Protein AF-A0A0G1VPQ7-F1 (afdb_monomer)

Mean predicted aligned error: 17.92 Å

pLDDT: mean 71.28, std 21.78, range [35.06, 97.62]

Radius of gyration: 29.78 Å; Cα contacts (8 Å, |Δi|>4): 134; chains: 1; bounding box: 76×78×78 Å

Structure (mmCIF, N/CA/C/O backbone):
data_AF-A0A0G1VPQ7-F1
#
_entry.id   AF-A0A0G1VPQ7-F1
#
loop_
_atom_site.group_PDB
_atom_site.id
_atom_site.type_symbol
_atom_site.label_atom_id
_atom_site.label_alt_id
_atom_site.label_comp_id
_atom_site.label_asym_id
_atom_site.label_entity_id
_atom_site.label_seq_id
_atom_site.pdbx_PDB_ins_code
_atom_site.Cartn_x
_atom_site.Cartn_y
_atom_site.Cartn_z
_atom_site.occupancy
_atom_site.B_iso_or_equiv
_atom_site.auth_seq_id
_atom_site.auth_comp_id
_atom_site.auth_asym_id
_atom_site.auth_atom_id
_atom_site.pdbx_PDB_model_num
ATOM 1 N N . LEU A 1 1 ? 12.398 2.081 15.195 1.00 56.62 1 LEU A N 1
ATOM 2 C CA . LEU A 1 1 ? 11.775 1.477 13.994 1.00 56.62 1 LEU A CA 1
ATOM 3 C C . LEU A 1 1 ? 11.510 2.493 12.884 1.00 56.62 1 LEU A C 1
ATOM 5 O O . LEU A 1 1 ? 11.973 2.251 11.780 1.00 56.62 1 LEU A O 1
ATOM 9 N N . ALA A 1 2 ? 10.871 3.637 13.159 1.00 49.50 2 ALA A N 1
ATOM 10 C CA . ALA A 1 2 ? 10.528 4.638 12.134 1.00 49.50 2 ALA A CA 1
ATOM 11 C C . ALA A 1 2 ? 11.696 5.091 11.220 1.00 49.50 2 ALA A C 1
ATOM 13 O O . ALA A 1 2 ? 11.511 5.209 10.015 1.00 49.50 2 ALA A O 1
ATOM 14 N N . TYR A 1 3 ? 12.912 5.280 11.756 1.00 49.12 3 TYR A N 1
ATOM 15 C CA . TYR A 1 3 ? 14.090 5.666 10.955 1.00 49.12 3 TYR A CA 1
ATOM 16 C C . TYR A 1 3 ? 14.490 4.612 9.909 1.00 49.12 3 TYR A C 1
ATOM 18 O O . TYR A 1 3 ? 14.839 4.960 8.787 1.00 49.12 3 TYR A O 1
ATOM 26 N N . TYR A 1 4 ? 14.405 3.327 10.261 1.00 55.16 4 TYR A N 1
ATOM 27 C CA . TYR A 1 4 ? 14.746 2.241 9.343 1.00 55.16 4 TYR A CA 1
ATOM 28 C C . TYR A 1 4 ? 13.691 2.074 8.250 1.00 55.16 4 TYR A C 1
ATOM 30 O O . TYR A 1 4 ? 14.061 1.804 7.115 1.00 55.16 4 TYR A O 1
ATOM 38 N N . ARG A 1 5 ? 12.404 2.319 8.547 1.00 55.09 5 ARG A N 1
ATOM 39 C CA . ARG A 1 5 ? 11.335 2.257 7.534 1.00 55.09 5 ARG A CA 1
ATOM 40 C C . ARG A 1 5 ? 11.620 3.166 6.341 1.00 55.09 5 ARG A C 1
ATOM 42 O O . ARG A 1 5 ? 11.593 2.683 5.222 1.00 55.09 5 ARG A O 1
ATOM 49 N N . LYS A 1 6 ? 12.038 4.416 6.584 1.00 60.22 6 LYS A N 1
ATOM 50 C CA . LYS A 1 6 ? 12.374 5.363 5.504 1.00 60.22 6 LYS A CA 1
ATOM 51 C C . LYS A 1 6 ? 13.527 4.913 4.604 1.00 60.22 6 LYS A C 1
ATOM 53 O O . LYS A 1 6 ? 13.574 5.312 3.451 1.00 60.22 6 LYS A O 1
ATOM 58 N N . GLN A 1 7 ? 14.476 4.131 5.121 1.00 62.03 7 GLN A N 1
ATOM 59 C CA . GLN A 1 7 ? 15.589 3.621 4.309 1.00 62.03 7 GLN A CA 1
ATOM 60 C C . GLN A 1 7 ? 15.182 2.412 3.461 1.00 62.03 7 GLN A C 1
ATOM 62 O O . GLN A 1 7 ? 15.791 2.177 2.425 1.00 62.03 7 GLN A O 1
ATOM 67 N N . PHE A 1 8 ? 14.158 1.667 3.885 1.00 61.81 8 PHE A N 1
ATOM 68 C CA . PHE A 1 8 ? 13.640 0.513 3.151 1.00 61.81 8 PHE A CA 1
ATOM 69 C C . PHE A 1 8 ? 12.553 0.868 2.137 1.00 61.81 8 PHE A C 1
ATOM 71 O O . PHE A 1 8 ? 12.280 0.056 1.255 1.00 61.81 8 PHE A O 1
ATOM 78 N N . THR A 1 9 ? 11.973 2.070 2.217 1.00 66.12 9 THR A N 1
ATOM 79 C CA . THR A 1 9 ? 10.993 2.559 1.237 1.00 66.12 9 THR A CA 1
ATOM 80 C C . THR A 1 9 ? 11.544 2.517 -0.193 1.00 66.12 9 THR A C 1
ATOM 82 O O . THR A 1 9 ? 10.790 2.222 -1.104 1.00 66.12 9 THR A O 1
ATOM 85 N N . VAL A 1 10 ? 12.862 2.688 -0.362 1.00 78.06 10 VAL A N 1
ATOM 86 C CA . VAL A 1 10 ? 13.550 2.782 -1.664 1.00 78.06 10 VAL A CA 1
ATOM 87 C C . VAL A 1 10 ? 13.924 1.415 -2.265 1.00 78.06 10 VAL A C 1
ATOM 89 O O . VAL A 1 10 ? 14.422 1.359 -3.382 1.00 78.06 10 VAL A O 1
ATOM 92 N N . LEU A 1 11 ? 13.740 0.294 -1.550 1.00 91.25 11 LEU A N 1
ATOM 93 C CA . LEU A 1 11 ? 14.111 -1.005 -2.129 1.00 91.25 11 LEU A CA 1
ATOM 94 C C . LEU A 1 11 ? 13.023 -1.506 -3.076 1.00 91.25 11 LEU A C 1
ATOM 96 O O . LEU A 1 11 ? 11.880 -1.716 -2.649 1.00 91.25 11 LEU A O 1
ATOM 100 N N . LEU A 1 12 ? 13.425 -1.764 -4.319 1.00 94.75 12 LEU A N 1
ATOM 101 C CA . LEU A 1 12 ? 12.566 -2.262 -5.389 1.00 94.75 12 LEU A CA 1
ATOM 102 C C . LEU A 1 12 ? 12.617 -3.787 -5.521 1.00 94.75 12 LEU A C 1
ATOM 104 O O . LEU A 1 12 ? 13.630 -4.396 -5.177 1.00 94.75 12 LEU A O 1
ATOM 108 N N . PRO A 1 13 ? 11.573 -4.419 -6.093 1.00 93.69 13 PRO A N 1
ATOM 109 C CA . PRO A 1 13 ? 11.541 -5.865 -6.344 1.00 93.69 13 PRO A CA 1
ATOM 110 C C . PRO A 1 13 ? 12.698 -6.401 -7.196 1.00 93.69 13 PRO A C 1
ATOM 112 O O . PRO A 1 13 ? 12.981 -7.597 -7.176 1.00 93.69 13 PRO A O 1
ATOM 115 N N . THR A 1 14 ? 13.358 -5.531 -7.959 1.00 93.75 14 THR A N 1
ATOM 116 C CA . THR A 1 14 ? 14.525 -5.852 -8.788 1.00 93.75 14 THR A CA 1
ATOM 117 C C . THR A 1 14 ? 15.818 -6.001 -7.984 1.00 93.75 14 THR A C 1
ATOM 119 O O . THR A 1 14 ? 16.800 -6.527 -8.507 1.00 93.75 14 THR A O 1
ATOM 122 N N . GLU A 1 15 ? 15.845 -5.560 -6.725 1.00 94.50 15 GLU A N 1
ATOM 123 C CA . GLU A 1 15 ? 17.033 -5.589 -5.878 1.00 94.50 15 GLU A CA 1
ATOM 124 C C . GLU A 1 15 ? 17.109 -6.869 -5.033 1.00 94.50 15 GLU A C 1
ATOM 126 O O . GLU A 1 15 ? 16.136 -7.289 -4.405 1.00 94.50 15 GLU A O 1
ATOM 131 N N . ASP A 1 16 ? 18.309 -7.449 -4.910 1.00 95.12 16 ASP A N 1
ATOM 132 C CA . ASP A 1 16 ? 18.550 -8.673 -4.123 1.00 95.12 16 ASP A CA 1
ATOM 133 C C . ASP A 1 16 ? 18.122 -8.541 -2.646 1.00 95.12 16 ASP A C 1
ATOM 135 O O . ASP A 1 16 ? 17.805 -9.525 -1.972 1.00 95.12 16 ASP A O 1
ATOM 139 N N . THR A 1 17 ? 18.111 -7.315 -2.119 1.00 94.81 17 THR A N 1
ATOM 140 C CA . THR A 1 17 ? 17.720 -7.004 -0.739 1.00 94.81 17 THR A CA 1
ATOM 141 C C . THR A 1 17 ? 16.211 -6.905 -0.522 1.00 94.81 17 THR A C 1
ATOM 143 O O . THR A 1 17 ? 15.783 -6.799 0.629 1.00 94.81 17 THR A O 1
ATOM 146 N N . TYR A 1 18 ? 15.389 -6.986 -1.571 1.00 92.56 18 TYR A N 1
ATOM 147 C CA . TYR A 1 18 ? 13.933 -6.864 -1.457 1.00 92.56 18 TYR A CA 1
ATOM 148 C C . TYR A 1 18 ? 13.309 -7.956 -0.581 1.00 92.56 18 TYR A C 1
ATOM 150 O O . TYR A 1 18 ? 12.459 -7.681 0.263 1.00 92.56 18 TYR A O 1
ATOM 158 N N . ALA A 1 19 ? 13.806 -9.194 -0.670 1.00 93.50 19 ALA A N 1
ATOM 159 C CA . ALA A 1 19 ? 13.329 -10.288 0.179 1.00 93.50 19 ALA A CA 1
ATOM 160 C C . ALA A 1 19 ? 13.497 -9.991 1.685 1.00 93.50 19 ALA A C 1
ATOM 162 O O . ALA A 1 19 ? 12.700 -10.447 2.509 1.00 93.50 19 ALA A O 1
ATOM 163 N N . LEU A 1 20 ? 14.516 -9.206 2.056 1.00 93.25 20 LEU A N 1
ATOM 164 C CA . LEU A 1 20 ? 14.709 -8.766 3.436 1.00 93.25 20 LEU A CA 1
ATOM 165 C C . LEU A 1 20 ? 13.671 -7.709 3.843 1.00 93.25 20 LEU A C 1
ATOM 167 O O . LEU A 1 20 ? 13.184 -7.772 4.972 1.00 93.25 20 LEU A O 1
ATOM 171 N N . LYS A 1 21 ? 13.297 -6.784 2.943 1.00 93.06 21 LYS A N 1
ATOM 172 C CA . LYS A 1 21 ? 12.214 -5.806 3.170 1.00 93.06 21 LYS A CA 1
ATOM 173 C C . LYS A 1 21 ? 10.903 -6.521 3.489 1.00 93.06 21 LYS A C 1
ATOM 175 O O . LYS A 1 21 ? 10.333 -6.282 4.554 1.00 93.06 21 LYS A O 1
ATOM 180 N N . GLU A 1 22 ? 10.499 -7.467 2.643 1.00 93.12 22 GLU A N 1
ATOM 181 C CA . GLU A 1 22 ? 9.264 -8.243 2.833 1.00 93.12 22 GLU A CA 1
ATOM 182 C C . GLU A 1 22 ? 9.281 -9.034 4.149 1.00 93.12 22 GLU A C 1
ATOM 184 O O . GLU A 1 22 ? 8.284 -9.091 4.874 1.00 93.12 22 GLU A O 1
ATOM 189 N N . MET A 1 23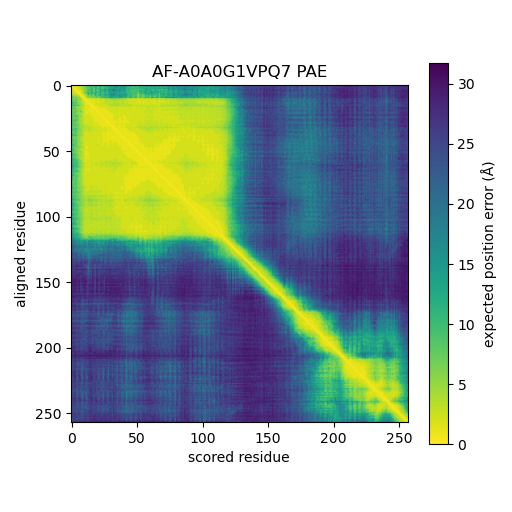 ? 10.433 -9.611 4.512 1.00 93.75 23 MET A N 1
ATOM 190 C CA . MET A 1 23 ? 10.589 -10.326 5.781 1.00 93.75 23 MET A CA 1
ATOM 191 C C . MET A 1 23 ? 10.435 -9.391 6.987 1.00 93.75 23 MET A C 1
ATOM 193 O O . MET A 1 23 ? 9.772 -9.754 7.960 1.00 93.75 23 MET A O 1
ATOM 197 N N . VAL A 1 24 ? 11.017 -8.189 6.933 1.00 93.25 24 VAL A N 1
ATOM 198 C CA . VAL A 1 24 ? 10.903 -7.187 8.004 1.00 93.25 24 VAL A CA 1
ATOM 199 C C . VAL A 1 24 ? 9.467 -6.677 8.128 1.00 93.25 24 VAL A C 1
ATOM 201 O O . VAL A 1 24 ? 8.968 -6.573 9.250 1.00 93.25 24 VAL A O 1
ATOM 204 N N . GLN A 1 25 ? 8.786 -6.406 7.013 1.00 92.69 25 GLN A N 1
ATOM 205 C CA . GLN A 1 25 ? 7.373 -6.010 7.016 1.00 92.69 25 GLN A CA 1
ATOM 206 C C . GLN A 1 25 ? 6.482 -7.116 7.598 1.00 92.69 25 GLN A C 1
ATOM 208 O O . GLN A 1 25 ? 5.666 -6.859 8.485 1.00 92.69 25 GLN A O 1
ATOM 213 N N . THR A 1 26 ? 6.696 -8.365 7.175 1.00 94.25 26 THR A N 1
ATOM 214 C CA . THR A 1 26 ? 5.964 -9.529 7.696 1.00 94.25 26 THR A CA 1
ATOM 215 C C . THR A 1 26 ? 6.190 -9.700 9.198 1.00 94.25 26 THR A C 1
ATOM 217 O O . THR A 1 26 ? 5.241 -9.915 9.951 1.00 94.25 26 THR A O 1
ATOM 220 N N . ALA A 1 27 ? 7.436 -9.565 9.662 1.00 95.25 27 ALA A N 1
ATOM 221 C CA . ALA A 1 27 ? 7.757 -9.632 11.084 1.00 95.25 27 ALA A CA 1
ATOM 222 C C . ALA A 1 27 ? 7.099 -8.489 11.871 1.00 95.25 27 ALA A C 1
ATOM 224 O O . ALA A 1 27 ? 6.577 -8.727 12.957 1.00 95.25 27 ALA A O 1
ATOM 225 N N . ALA A 1 28 ? 7.068 -7.268 11.326 1.00 93.81 28 ALA A N 1
ATOM 226 C CA . ALA A 1 28 ? 6.384 -6.141 11.957 1.00 93.81 28 ALA A CA 1
ATOM 227 C C . ALA A 1 28 ? 4.878 -6.407 12.117 1.00 93.81 28 ALA A C 1
ATOM 229 O O . ALA A 1 28 ? 4.338 -6.179 13.194 1.00 93.81 28 ALA A O 1
ATOM 230 N N . LEU A 1 29 ? 4.220 -6.967 11.095 1.00 94.69 29 LEU A N 1
ATOM 231 C CA . LEU A 1 29 ? 2.806 -7.357 11.167 1.00 94.69 29 LEU A CA 1
ATOM 232 C C . LEU A 1 29 ? 2.535 -8.444 12.217 1.00 94.69 29 LEU A C 1
ATOM 234 O O . LEU A 1 29 ? 1.494 -8.417 12.873 1.00 94.69 29 LEU A O 1
ATOM 238 N N . GLN A 1 30 ? 3.459 -9.395 12.383 1.00 95.75 30 GLN A N 1
AT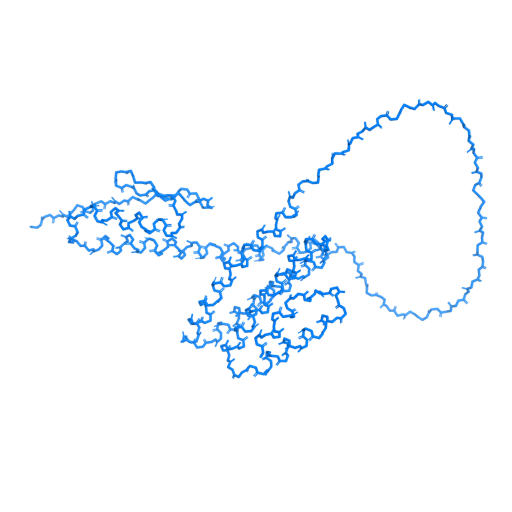OM 239 C CA . GLN A 1 30 ? 3.348 -10.454 13.394 1.00 95.75 30 GLN A CA 1
ATOM 240 C C . GLN A 1 30 ? 3.594 -9.953 14.820 1.00 95.75 30 GLN A C 1
ATOM 242 O O . GLN A 1 30 ? 3.070 -10.539 15.765 1.00 95.75 30 GLN A O 1
ATOM 247 N N . LEU A 1 31 ? 4.403 -8.905 14.973 1.00 96.62 31 LEU A N 1
ATOM 248 C CA . LEU A 1 31 ? 4.741 -8.312 16.266 1.00 96.62 31 LEU A CA 1
ATOM 249 C C . LEU A 1 31 ? 3.769 -7.210 16.704 1.00 96.62 31 LEU A C 1
ATOM 251 O O . LEU A 1 31 ? 3.850 -6.798 17.856 1.00 96.62 31 LEU A O 1
ATOM 255 N N . ALA A 1 32 ? 2.875 -6.752 15.823 1.00 96.69 32 ALA A N 1
ATOM 256 C CA . ALA A 1 32 ? 1.858 -5.759 16.156 1.00 96.69 32 ALA A CA 1
ATOM 257 C C . ALA A 1 32 ? 0.945 -6.262 17.285 1.00 96.69 32 ALA A C 1
ATOM 259 O O . ALA A 1 32 ? 0.325 -7.331 17.169 1.00 96.69 32 ALA A O 1
ATOM 260 N N . GLU A 1 33 ? 0.869 -5.488 18.368 1.00 96.94 33 GLU A N 1
ATOM 261 C CA . GLU A 1 33 ? 0.200 -5.896 19.610 1.00 96.94 33 GLU A CA 1
ATOM 262 C C . GLU A 1 33 ? -1.317 -5.699 19.536 1.00 96.94 33 GLU A C 1
ATOM 264 O O . GLU A 1 33 ? -2.071 -6.424 20.190 1.00 96.94 33 GLU A O 1
ATOM 269 N N . THR A 1 34 ? -1.769 -4.742 18.723 1.00 96.50 34 THR A N 1
ATOM 270 C CA . THR A 1 34 ? -3.184 -4.382 18.581 1.00 96.50 34 THR A CA 1
ATOM 271 C C . THR A 1 34 ? -3.674 -4.573 17.146 1.00 96.50 34 THR A C 1
ATOM 273 O O . THR A 1 34 ? -2.902 -4.550 16.184 1.00 96.50 34 THR A O 1
ATOM 276 N N . ASP A 1 35 ? -4.985 -4.770 16.985 1.00 95.31 35 ASP A N 1
ATOM 277 C CA . ASP A 1 35 ? -5.598 -4.881 15.656 1.00 95.31 35 ASP A CA 1
ATOM 278 C C . ASP A 1 35 ? -5.594 -3.535 14.907 1.00 95.31 35 ASP A C 1
ATOM 280 O O . ASP A 1 35 ? -5.520 -3.521 13.676 1.00 95.31 35 ASP A O 1
ATOM 284 N N . VAL A 1 36 ? -5.597 -2.417 15.646 1.00 95.94 36 VAL A N 1
ATOM 285 C CA . VAL A 1 36 ? -5.390 -1.057 15.120 1.00 95.94 36 VAL A CA 1
ATOM 286 C C . VAL A 1 36 ? -4.001 -0.939 14.508 1.00 95.94 36 VAL A C 1
ATOM 288 O O . VAL A 1 36 ? -3.894 -0.716 13.305 1.00 95.94 36 VAL A O 1
ATOM 291 N N . GLU A 1 37 ? -2.950 -1.222 15.286 1.00 96.06 37 GLU A N 1
ATOM 292 C CA . GLU A 1 37 ? -1.564 -1.168 14.808 1.00 96.06 37 GLU A CA 1
ATOM 293 C C . GLU A 1 37 ? -1.381 -2.092 13.598 1.00 96.06 37 GLU A C 1
ATOM 295 O O . GLU A 1 37 ? -0.809 -1.704 12.583 1.00 96.06 37 GLU A O 1
ATOM 300 N N . ARG A 1 38 ? -1.931 -3.312 13.644 1.00 96.75 38 ARG A N 1
ATOM 301 C CA . ARG A 1 38 ? -1.860 -4.232 12.500 1.00 96.75 38 ARG A CA 1
ATOM 302 C C . ARG A 1 38 ? -2.537 -3.655 11.255 1.00 96.75 38 ARG A C 1
ATOM 304 O O . ARG A 1 38 ? -2.031 -3.860 10.153 1.00 96.75 38 ARG A O 1
ATOM 311 N N . SER A 1 39 ? -3.660 -2.958 11.412 1.00 96.31 39 SER A N 1
ATOM 312 C CA . SER A 1 39 ? -4.373 -2.330 10.296 1.00 96.31 39 SER A CA 1
ATOM 313 C C . SER A 1 39 ? -3.589 -1.150 9.720 1.00 96.31 39 SER A C 1
ATOM 315 O O . SER A 1 39 ? -3.439 -1.080 8.503 1.00 96.31 39 SER A O 1
ATOM 317 N N . GLU A 1 40 ? -3.000 -0.301 10.562 1.00 95.75 40 GLU A N 1
ATOM 318 C CA . GLU A 1 40 ? -2.101 0.787 10.141 1.00 95.75 40 GLU A CA 1
ATOM 319 C C . GLU A 1 40 ? -0.883 0.256 9.376 1.00 95.75 40 GLU A C 1
ATOM 321 O O . GLU A 1 40 ? -0.524 0.770 8.318 1.00 95.75 40 GLU A O 1
ATOM 326 N N . LEU A 1 41 ? -0.266 -0.831 9.854 1.00 95.81 41 LEU A N 1
ATOM 327 C CA . LEU A 1 41 ? 0.843 -1.472 9.143 1.00 95.81 41 LEU A CA 1
ATOM 328 C C . LEU A 1 41 ? 0.427 -2.013 7.775 1.00 95.81 41 LEU A C 1
ATOM 330 O O . LEU A 1 41 ? 1.215 -1.936 6.832 1.00 95.81 41 LEU A O 1
ATOM 334 N N . LYS A 1 42 ? -0.792 -2.549 7.651 1.00 96.38 42 LYS A N 1
ATOM 335 C CA . LYS A 1 42 ? -1.329 -2.982 6.356 1.00 96.38 42 LYS A CA 1
ATOM 336 C C . LYS A 1 42 ? -1.614 -1.797 5.429 1.00 96.38 42 LYS A C 1
ATOM 338 O O . LYS A 1 42 ? -1.342 -1.911 4.237 1.00 96.38 42 LYS A O 1
ATOM 343 N N . ILE A 1 43 ? -2.115 -0.676 5.956 1.00 96.25 43 ILE A N 1
ATOM 344 C CA . ILE A 1 43 ? -2.315 0.571 5.195 1.00 96.25 43 ILE A CA 1
ATOM 345 C C . ILE A 1 43 ? -0.974 1.063 4.646 1.00 96.25 43 ILE A C 1
ATOM 347 O O . ILE A 1 43 ? -0.841 1.241 3.437 1.00 96.25 43 ILE A O 1
ATOM 351 N N . ALA A 1 44 ? 0.038 1.177 5.511 1.00 94.88 44 ALA A N 1
ATOM 352 C CA . ALA A 1 44 ? 1.382 1.590 5.117 1.00 94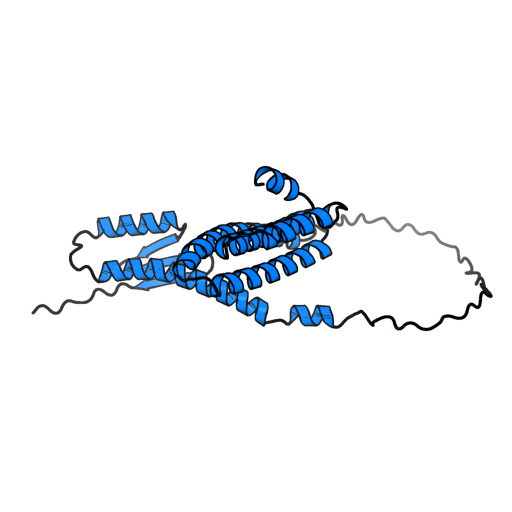.88 44 ALA A CA 1
ATOM 353 C C . ALA A 1 44 ? 1.999 0.633 4.083 1.00 94.88 44 ALA A C 1
ATOM 355 O O . ALA A 1 44 ? 2.567 1.076 3.089 1.00 94.88 44 ALA A O 1
ATOM 356 N N . SER A 1 45 ? 1.846 -0.683 4.276 1.00 94.94 45 SER A N 1
ATOM 357 C CA . SER A 1 45 ? 2.325 -1.686 3.319 1.00 94.94 45 SER A CA 1
ATOM 358 C C . SER A 1 45 ? 1.653 -1.540 1.951 1.00 94.94 45 SER A C 1
ATOM 360 O O . SER A 1 45 ? 2.343 -1.612 0.939 1.00 94.94 45 SER A O 1
ATOM 362 N N . ALA A 1 46 ? 0.342 -1.274 1.899 1.00 96.44 46 ALA A N 1
ATOM 363 C CA . ALA A 1 46 ? -0.344 -0.999 0.638 1.00 96.44 46 ALA A CA 1
ATOM 364 C C . ALA A 1 46 ? 0.244 0.244 -0.055 1.00 96.44 46 ALA A C 1
ATOM 366 O O . ALA A 1 46 ? 0.617 0.156 -1.224 1.00 96.44 46 ALA A O 1
ATOM 367 N N . GLY A 1 47 ? 0.396 1.361 0.663 1.00 95.31 47 GLY A N 1
A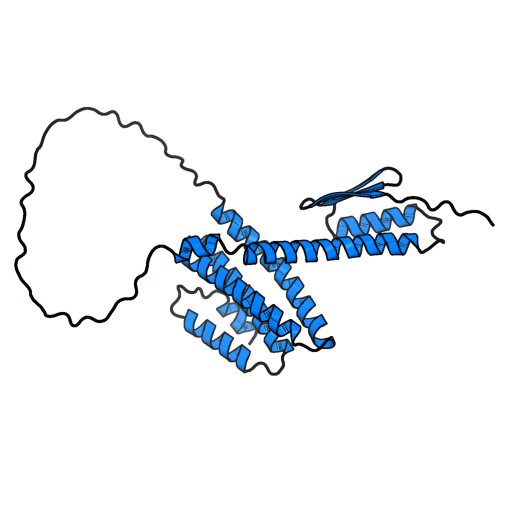TOM 368 C CA . GLY A 1 47 ? 1.014 2.577 0.116 1.00 95.31 47 GLY A CA 1
ATOM 369 C C . GLY A 1 47 ? 2.419 2.326 -0.450 1.00 95.31 47 GLY A C 1
ATOM 370 O O . GLY A 1 47 ? 2.729 2.757 -1.560 1.00 95.31 47 GLY A O 1
ATOM 371 N N . GLU A 1 48 ? 3.243 1.532 0.245 1.00 95.12 48 GLU A N 1
ATOM 372 C CA . GLU A 1 48 ? 4.575 1.144 -0.243 1.00 95.12 48 GLU A CA 1
ATOM 373 C C . GLU A 1 48 ? 4.515 0.365 -1.571 1.00 95.12 48 GLU A C 1
ATOM 375 O O . GLU A 1 48 ? 5.288 0.671 -2.476 1.00 95.12 48 GLU A O 1
ATOM 380 N N . LYS A 1 49 ? 3.577 -0.580 -1.744 1.00 95.94 49 LYS A N 1
ATOM 381 C CA . LYS A 1 49 ? 3.414 -1.318 -3.017 1.00 95.94 49 LYS A CA 1
ATOM 382 C C . LYS A 1 49 ? 3.030 -0.400 -4.177 1.00 95.94 49 LYS A C 1
ATOM 384 O O . LYS A 1 49 ? 3.481 -0.600 -5.303 1.00 95.94 49 LYS A O 1
ATOM 389 N N . LEU A 1 50 ? 2.205 0.612 -3.918 1.00 96.56 50 LEU A N 1
ATOM 390 C CA . LEU A 1 50 ? 1.830 1.583 -4.940 1.00 96.56 50 LEU A CA 1
ATOM 391 C C . LEU A 1 50 ? 3.014 2.473 -5.342 1.00 96.56 50 LEU A C 1
ATOM 393 O O . LEU A 1 50 ? 3.206 2.726 -6.529 1.00 96.56 50 LEU A O 1
ATOM 397 N N . HIS A 1 51 ? 3.826 2.899 -4.377 1.00 95.12 51 HIS A N 1
ATOM 398 C CA . HIS A 1 51 ? 5.032 3.671 -4.667 1.00 95.12 51 HIS A CA 1
ATOM 399 C C . HIS A 1 51 ? 6.084 2.842 -5.422 1.00 95.12 51 HIS A C 1
ATOM 401 O O . HIS A 1 51 ? 6.666 3.317 -6.391 1.00 95.12 51 HIS A O 1
ATOM 407 N N . GLU A 1 52 ? 6.261 1.563 -5.070 1.00 95.19 52 GLU A N 1
ATOM 408 C CA . GLU A 1 52 ? 7.099 0.642 -5.852 1.00 95.19 52 GLU A CA 1
ATOM 409 C C . GLU A 1 52 ? 6.606 0.522 -7.301 1.00 95.19 52 GLU A C 1
ATOM 411 O O . GLU A 1 52 ? 7.411 0.505 -8.232 1.00 95.19 52 GLU A O 1
ATOM 416 N N . ALA A 1 53 ? 5.287 0.464 -7.516 1.00 96.06 53 ALA A N 1
ATOM 417 C CA . ALA A 1 53 ? 4.715 0.440 -8.859 1.00 96.06 53 ALA A CA 1
ATOM 418 C C . ALA A 1 53 ? 5.001 1.726 -9.650 1.00 96.06 53 ALA A C 1
ATOM 420 O O . ALA A 1 53 ? 5.247 1.657 -10.856 1.00 96.06 53 ALA A O 1
ATOM 421 N N . GLU A 1 54 ? 4.974 2.883 -8.986 1.00 95.12 54 GLU A N 1
ATOM 422 C CA . GLU A 1 54 ? 5.339 4.175 -9.570 1.00 95.12 54 GLU A CA 1
ATOM 423 C C . GLU A 1 54 ? 6.794 4.190 -10.028 1.00 95.12 54 GLU A C 1
ATOM 425 O O . GLU A 1 54 ? 7.052 4.396 -11.215 1.00 95.12 54 GLU A O 1
ATOM 430 N N . GLU A 1 55 ? 7.729 3.868 -9.135 1.00 94.25 55 GLU A N 1
ATOM 431 C CA . GLU A 1 55 ? 9.157 3.835 -9.461 1.00 94.25 55 GLU A CA 1
ATOM 432 C C . GLU A 1 55 ? 9.472 2.833 -10.588 1.00 94.25 55 GLU A C 1
ATOM 434 O O . GLU A 1 55 ? 10.234 3.139 -11.510 1.00 94.25 55 GLU A O 1
ATOM 439 N N . LEU A 1 56 ? 8.851 1.646 -10.577 1.00 94.69 56 LEU A N 1
ATOM 440 C CA . LEU A 1 56 ? 8.999 0.659 -11.654 1.00 94.69 56 LEU A CA 1
ATOM 441 C C . LEU A 1 56 ? 8.423 1.167 -12.984 1.00 94.69 56 LEU A C 1
ATOM 443 O O . LEU A 1 56 ? 9.009 0.932 -14.044 1.00 94.69 56 LEU A O 1
ATOM 447 N N . SER A 1 57 ? 7.297 1.884 -12.944 1.00 94.31 57 SER A N 1
ATOM 448 C CA . SER A 1 57 ? 6.702 2.507 -14.130 1.00 94.31 57 SER A CA 1
ATOM 449 C C . SER A 1 57 ? 7.623 3.581 -14.715 1.00 94.31 57 SER A C 1
ATOM 451 O O . SER A 1 57 ? 7.792 3.639 -15.934 1.00 94.31 57 SER A O 1
ATOM 453 N N . GLU A 1 58 ? 8.249 4.405 -13.872 1.00 93.06 58 GLU A N 1
ATOM 454 C CA . GLU A 1 58 ? 9.227 5.417 -14.295 1.00 93.06 58 GLU A CA 1
ATOM 455 C C . GLU A 1 58 ? 10.481 4.794 -14.926 1.00 93.06 58 GLU A C 1
ATOM 457 O O . GLU A 1 58 ? 11.039 5.345 -15.878 1.00 93.06 58 GLU A O 1
ATOM 462 N N . GLN A 1 59 ? 10.896 3.618 -14.448 1.00 94.06 59 GLN A N 1
ATOM 463 C CA . GLN A 1 59 ? 12.015 2.851 -15.011 1.00 94.06 59 GLN A CA 1
ATOM 464 C C . GLN A 1 59 ? 11.657 2.102 -16.305 1.00 94.06 59 GLN A C 1
ATOM 466 O O . GLN A 1 59 ? 12.542 1.555 -16.965 1.00 94.06 59 GLN A O 1
ATOM 471 N N . GLY A 1 60 ? 10.380 2.083 -16.702 1.00 93.81 60 GLY A N 1
ATOM 472 C CA . GLY A 1 60 ? 9.904 1.333 -17.865 1.00 93.81 60 GLY A CA 1
ATOM 473 C C . GLY A 1 60 ? 9.741 -0.171 -17.617 1.00 93.81 60 GLY A C 1
ATOM 474 O O . GLY A 1 60 ? 9.481 -0.919 -18.561 1.00 93.81 60 GLY A O 1
ATOM 475 N N . GLU A 1 61 ? 9.829 -0.621 -16.363 1.00 95.56 61 GLU A N 1
ATOM 476 C CA . GLU A 1 61 ? 9.639 -2.013 -15.937 1.00 95.56 61 GLU A CA 1
ATOM 477 C C . GLU A 1 61 ? 8.139 -2.348 -15.819 1.00 95.56 61 GLU A C 1
ATOM 479 O O . GLU A 1 61 ? 7.617 -2.700 -14.760 1.00 95.56 61 GLU A O 1
ATOM 484 N N . VAL A 1 62 ? 7.413 -2.224 -16.937 1.00 94.25 62 VAL A N 1
ATOM 485 C CA . VAL A 1 62 ? 5.936 -2.257 -16.987 1.00 94.25 62 VAL A CA 1
ATOM 486 C C . VAL A 1 62 ? 5.338 -3.541 -16.403 1.00 94.25 62 VAL A C 1
ATOM 488 O O . VAL A 1 62 ? 4.288 -3.497 -15.762 1.00 94.25 62 VAL A O 1
ATOM 491 N N . ALA A 1 63 ? 5.984 -4.691 -16.618 1.00 94.75 63 ALA A N 1
ATOM 492 C CA . ALA A 1 63 ? 5.502 -5.968 -16.093 1.00 94.75 63 ALA A CA 1
ATOM 493 C C . ALA A 1 63 ? 5.519 -5.982 -14.557 1.00 94.75 63 ALA A C 1
ATOM 495 O O . ALA A 1 63 ? 4.506 -6.295 -13.937 1.00 94.75 63 ALA A O 1
ATOM 496 N N . LEU A 1 64 ? 6.635 -5.561 -13.955 1.00 95.31 64 LEU A N 1
ATOM 497 C CA . LEU A 1 64 ? 6.790 -5.501 -12.503 1.00 95.31 64 LEU A CA 1
ATOM 498 C C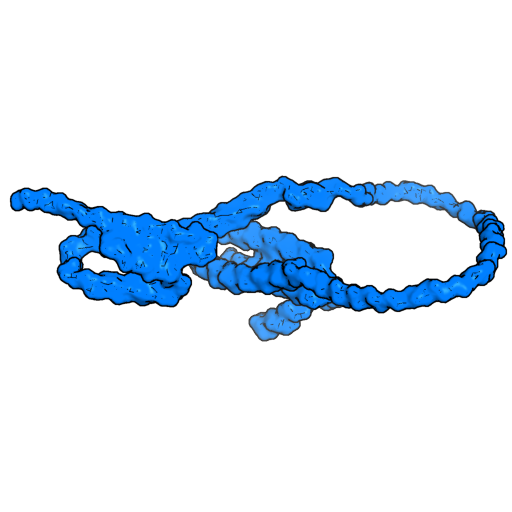 . LEU A 1 64 ? 5.905 -4.411 -11.890 1.00 95.31 64 LEU A C 1
ATOM 500 O O . LEU A 1 64 ? 5.276 -4.647 -10.862 1.00 95.31 64 LEU A O 1
ATOM 504 N N . ALA A 1 65 ? 5.785 -3.248 -12.539 1.00 95.56 65 ALA A N 1
ATOM 505 C CA . ALA A 1 65 ? 4.862 -2.199 -12.108 1.00 95.56 65 ALA A CA 1
ATOM 506 C C . ALA A 1 65 ? 3.414 -2.717 -12.047 1.00 95.56 65 ALA A C 1
ATOM 508 O O . ALA A 1 65 ? 2.697 -2.485 -11.074 1.00 95.56 65 ALA A O 1
ATOM 509 N N . SER A 1 66 ? 2.990 -3.491 -13.055 1.00 95.44 66 SER A N 1
ATOM 510 C CA . SER A 1 66 ? 1.665 -4.118 -13.071 1.00 95.44 66 SER A CA 1
ATOM 511 C C . SER A 1 66 ? 1.481 -5.147 -11.952 1.00 95.44 66 SER A C 1
ATOM 513 O O . SER A 1 66 ? 0.389 -5.228 -11.387 1.00 95.44 66 SER A O 1
ATOM 515 N N . GLU A 1 67 ? 2.508 -5.938 -11.634 1.00 96.69 67 GLU A N 1
ATOM 516 C CA . GLU A 1 67 ? 2.470 -6.882 -10.509 1.00 96.69 67 GLU A CA 1
ATOM 517 C C . GLU A 1 67 ? 2.318 -6.143 -9.172 1.00 96.69 67 GLU A C 1
ATOM 519 O O . GLU A 1 67 ? 1.487 -6.531 -8.348 1.00 96.69 67 GLU A O 1
ATOM 524 N N . GLN A 1 68 ? 3.038 -5.033 -8.982 1.00 96.56 68 GLN A N 1
ATOM 525 C CA . GLN A 1 68 ? 2.934 -4.222 -7.767 1.00 96.56 68 GLN A CA 1
ATOM 526 C C . GLN A 1 68 ? 1.586 -3.500 -7.643 1.00 96.56 68 GLN A C 1
ATOM 528 O O . GLN A 1 68 ? 1.015 -3.464 -6.554 1.00 96.56 68 GLN A O 1
ATOM 533 N N . LEU A 1 69 ? 0.992 -3.031 -8.747 1.00 96.94 69 LEU A N 1
ATOM 534 C CA . LEU A 1 69 ? -0.386 -2.514 -8.739 1.00 96.94 69 LEU A CA 1
ATOM 535 C C . LEU A 1 69 ? -1.408 -3.587 -8.336 1.00 96.94 69 LEU A C 1
ATOM 537 O O . LEU A 1 69 ? -2.371 -3.299 -7.618 1.00 96.94 69 LEU A O 1
ATOM 541 N N . GLN A 1 70 ? -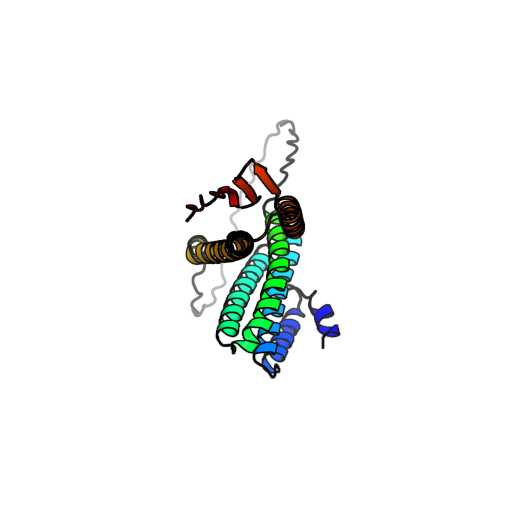1.208 -4.832 -8.775 1.00 97.25 70 GLN A N 1
ATOM 542 C CA . GLN A 1 70 ? -2.058 -5.946 -8.358 1.00 97.25 70 GLN A CA 1
ATOM 543 C C . GLN A 1 70 ? -1.877 -6.256 -6.865 1.00 97.25 70 GLN A C 1
ATOM 545 O O . GLN A 1 70 ? -2.873 -6.454 -6.165 1.00 97.25 70 GLN A O 1
ATOM 550 N N . ALA A 1 71 ? -0.634 -6.265 -6.373 1.00 96.31 71 ALA A N 1
ATOM 551 C CA . ALA A 1 71 ? -0.326 -6.461 -4.957 1.00 96.31 71 ALA A CA 1
ATOM 552 C C . ALA A 1 71 ? -0.932 -5.349 -4.085 1.00 96.31 71 ALA A C 1
ATOM 554 O O . ALA A 1 71 ? -1.563 -5.643 -3.070 1.00 96.31 71 ALA A O 1
ATOM 555 N N . TYR A 1 72 ? -0.834 -4.091 -4.524 1.00 97.31 72 TYR A N 1
ATOM 556 C CA . TYR A 1 72 ? -1.511 -2.954 -3.905 1.00 97.31 72 TYR A CA 1
ATOM 557 C C . TYR A 1 72 ? -3.019 -3.196 -3.796 1.00 97.31 72 TYR A C 1
ATOM 559 O O . TYR A 1 72 ? -3.567 -3.132 -2.697 1.00 97.31 72 TYR A O 1
ATOM 567 N N . SER A 1 73 ? -3.687 -3.547 -4.902 1.00 97.25 73 SER A N 1
ATOM 568 C CA . SER A 1 73 ? -5.132 -3.814 -4.906 1.00 97.25 73 SER A CA 1
ATOM 569 C C . SER A 1 73 ? -5.525 -4.912 -3.913 1.00 97.25 73 SER A C 1
ATOM 571 O O . SER A 1 73 ? -6.534 -4.776 -3.223 1.00 97.25 73 SER A O 1
ATOM 573 N N . GLN A 1 74 ? -4.737 -5.985 -3.812 1.00 97.62 74 GLN A N 1
ATOM 574 C CA . GLN A 1 74 ? -4.977 -7.058 -2.840 1.00 97.62 74 GLN A CA 1
ATOM 575 C C . GLN A 1 74 ? -4.791 -6.564 -1.400 1.00 97.62 74 GLN A C 1
ATOM 577 O O . GLN A 1 74 ? -5.645 -6.812 -0.549 1.00 97.62 74 GLN A O 1
ATOM 582 N N . ALA A 1 75 ? -3.729 -5.800 -1.133 1.00 95.44 75 ALA A N 1
ATOM 583 C CA . ALA A 1 75 ? -3.482 -5.217 0.183 1.00 95.44 75 ALA A CA 1
ATOM 584 C C . ALA A 1 75 ? -4.617 -4.268 0.612 1.00 95.44 75 ALA A C 1
ATOM 586 O O . ALA A 1 75 ? -5.046 -4.301 1.766 1.00 95.44 75 ALA A O 1
ATOM 587 N N . VAL A 1 76 ? -5.177 -3.481 -0.316 1.00 96.62 76 VAL A N 1
ATOM 588 C CA . VAL A 1 76 ? -6.368 -2.649 -0.064 1.00 96.62 76 VAL A CA 1
ATOM 589 C C . VAL A 1 76 ? -7.563 -3.491 0.383 1.00 96.62 76 VAL A C 1
ATOM 591 O O . VAL A 1 76 ? -8.227 -3.144 1.362 1.00 96.62 76 VAL A O 1
ATOM 594 N N . GLU A 1 77 ? -7.849 -4.595 -0.309 1.00 97.25 77 GLU A N 1
ATOM 595 C CA . GLU A 1 77 ? -8.959 -5.488 0.046 1.00 97.25 77 GLU A CA 1
ATOM 596 C C . GLU A 1 77 ? -8.772 -6.112 1.436 1.00 97.25 77 GLU A C 1
ATOM 598 O O . GLU A 1 77 ? -9.727 -6.205 2.221 1.00 97.25 77 GLU A O 1
ATOM 603 N N . GLU A 1 78 ? -7.538 -6.487 1.774 1.00 95.88 78 GLU A N 1
ATOM 604 C CA . GLU A 1 78 ? -7.197 -6.990 3.102 1.00 95.88 78 GLU A CA 1
ATOM 605 C C . GLU A 1 78 ? -7.357 -5.934 4.197 1.00 95.88 78 GLU A C 1
ATOM 607 O O . GLU A 1 78 ? -7.886 -6.254 5.264 1.00 95.88 78 GLU A O 1
ATOM 612 N N . VAL A 1 79 ? -6.931 -4.692 3.945 1.00 96.25 79 VAL A N 1
ATOM 613 C CA . VAL A 1 79 ? -7.127 -3.560 4.865 1.00 96.25 79 VAL A CA 1
ATOM 614 C C . VAL A 1 79 ? -8.613 -3.346 5.111 1.00 96.25 79 VAL A C 1
ATOM 616 O O . VAL A 1 79 ? -9.047 -3.317 6.258 1.00 96.25 79 VAL A O 1
ATOM 619 N N . VAL A 1 80 ? -9.422 -3.262 4.052 1.00 96.44 80 VAL A N 1
ATOM 620 C CA . VAL A 1 80 ? -10.874 -3.055 4.178 1.00 96.44 80 VAL A CA 1
ATOM 621 C C . VAL A 1 80 ? -11.527 -4.186 4.973 1.00 96.44 80 VAL A C 1
ATOM 623 O O . VAL A 1 80 ? -12.451 -3.945 5.752 1.00 96.44 80 VAL A O 1
ATOM 626 N N . THR A 1 81 ? -11.066 -5.423 4.790 1.00 96.69 81 THR A N 1
ATOM 627 C CA . THR A 1 81 ? -11.561 -6.575 5.554 1.00 96.69 81 THR A CA 1
ATOM 628 C C . THR A 1 81 ? -11.162 -6.477 7.026 1.00 96.69 81 THR A C 1
ATOM 630 O O . THR A 1 81 ? -12.034 -6.599 7.883 1.00 96.69 81 THR A O 1
ATOM 633 N N . ALA A 1 82 ? -9.899 -6.162 7.322 1.00 94.50 82 ALA A N 1
ATOM 634 C CA . ALA A 1 82 ? -9.413 -5.986 8.691 1.00 94.50 82 ALA A CA 1
ATOM 635 C C . ALA A 1 82 ? -10.153 -4.851 9.420 1.00 94.50 82 ALA A C 1
ATOM 637 O O . ALA A 1 82 ? -10.662 -5.047 10.519 1.00 94.50 82 ALA A O 1
ATOM 638 N N . VAL A 1 83 ? -10.323 -3.697 8.767 1.00 95.88 83 VAL A N 1
ATOM 639 C CA . VAL A 1 83 ? -11.041 -2.541 9.329 1.00 95.88 83 VAL A CA 1
ATOM 640 C C . VAL A 1 83 ? -12.493 -2.883 9.655 1.00 95.88 83 VAL A C 1
ATOM 642 O O . VAL A 1 83 ? -13.030 -2.415 10.658 1.00 95.88 83 VAL A O 1
ATOM 645 N N . LYS A 1 84 ? -13.160 -3.723 8.852 1.00 96.38 84 LYS A N 1
ATOM 646 C CA . LYS A 1 84 ? -14.540 -4.154 9.137 1.00 96.38 84 LYS A CA 1
ATOM 647 C C . LYS A 1 84 ? -14.650 -4.936 10.443 1.00 96.38 84 LYS A C 1
ATOM 649 O O . LYS A 1 84 ? -15.663 -4.772 11.129 1.00 96.38 84 LYS A O 1
ATOM 654 N N . GLU A 1 85 ? -13.635 -5.732 10.766 1.00 96.62 85 GLU A N 1
ATOM 655 C CA . GLU A 1 85 ? -13.566 -6.578 11.963 1.00 96.62 85 GLU A CA 1
ATOM 656 C C . GLU A 1 85 ? -13.228 -5.790 13.242 1.00 96.62 85 GLU A C 1
ATOM 658 O O . GLU A 1 85 ? -13.483 -6.288 14.338 1.00 96.62 85 GLU A O 1
ATOM 663 N N . LEU A 1 86 ? -12.742 -4.547 13.119 1.00 95.50 86 LEU A N 1
ATOM 664 C CA . LEU A 1 86 ? -12.457 -3.670 14.257 1.00 95.50 86 LEU A CA 1
ATOM 665 C C . LEU A 1 86 ? -13.718 -3.239 15.018 1.00 95.50 86 LEU A C 1
ATOM 667 O O . LEU A 1 86 ? -14.827 -3.130 14.466 1.00 95.50 86 LEU A O 1
ATOM 671 N N . SER A 1 87 ? -13.509 -2.918 16.300 1.00 97.06 87 SER A N 1
ATOM 672 C CA . SER A 1 87 ? -14.513 -2.287 17.154 1.00 97.06 87 SER A CA 1
ATOM 673 C C . SER A 1 87 ? -14.939 -0.927 16.583 1.00 97.06 87 SER A C 1
ATOM 675 O O . SER A 1 87 ? -14.218 -0.310 15.802 1.00 97.06 87 SER A O 1
ATOM 677 N N . SER A 1 88 ? -16.133 -0.443 16.934 1.00 95.94 88 SER A N 1
ATOM 678 C CA . SER A 1 88 ? -16.626 0.833 16.397 1.00 95.94 88 SER A CA 1
ATOM 679 C C . SER A 1 88 ? -15.764 2.035 16.786 1.00 95.94 88 SER A C 1
ATOM 681 O O . SER A 1 88 ? -15.747 3.002 16.037 1.00 95.94 88 SER A O 1
ATOM 683 N N . GLU A 1 89 ? -15.096 1.987 17.940 1.00 94.44 89 GLU A N 1
ATOM 684 C CA . GLU A 1 89 ? -14.215 3.059 18.417 1.00 94.44 89 GLU A CA 1
ATOM 685 C C . GLU A 1 89 ? -12.917 3.077 17.599 1.00 94.44 89 GLU A C 1
ATOM 687 O O . GLU A 1 89 ? -12.631 4.063 16.924 1.00 94.44 89 GLU A O 1
ATOM 692 N N . ASP A 1 90 ? -12.235 1.933 17.528 1.00 95.62 90 ASP A N 1
ATOM 693 C CA . ASP A 1 90 ? -10.991 1.742 16.767 1.00 95.62 90 ASP A CA 1
ATOM 694 C C . ASP A 1 90 ? -11.164 1.994 15.262 1.00 95.62 90 ASP A C 1
ATOM 696 O O . ASP A 1 90 ? -10.279 2.498 14.572 1.00 95.62 90 ASP A O 1
ATOM 700 N N . LYS A 1 91 ? -12.337 1.645 14.724 1.00 96.19 91 LYS A N 1
ATOM 701 C CA . LYS A 1 91 ? -12.656 1.814 13.305 1.00 96.19 91 LYS A CA 1
ATOM 702 C C . LYS A 1 91 ? -12.603 3.275 12.870 1.00 96.19 91 LYS A C 1
ATOM 704 O O . LYS A 1 91 ? -12.222 3.524 11.735 1.00 96.19 91 LYS A O 1
ATOM 709 N N . VAL A 1 92 ? -12.997 4.222 13.723 1.00 95.31 92 VAL A N 1
ATOM 710 C CA . VAL A 1 92 ? -12.996 5.650 13.358 1.00 95.31 92 VAL A CA 1
ATOM 711 C C . VAL A 1 92 ? -11.571 6.142 13.127 1.00 95.31 92 VAL A C 1
ATOM 713 O O . VAL A 1 92 ? -11.318 6.801 12.123 1.00 95.31 92 VAL A O 1
ATOM 716 N N . GLU A 1 93 ? -10.651 5.775 14.018 1.00 93.69 93 GLU A N 1
ATOM 717 C CA . GLU A 1 93 ? -9.236 6.144 13.925 1.00 93.69 93 GLU A CA 1
ATOM 718 C C . GLU A 1 93 ? -8.594 5.562 12.660 1.00 93.69 93 GLU A C 1
ATOM 720 O O . GLU A 1 93 ? -8.063 6.301 11.834 1.00 93.69 93 GLU A O 1
ATOM 725 N N . VAL A 1 94 ? -8.750 4.255 12.433 1.00 95.12 94 VAL A N 1
ATOM 726 C CA . VAL A 1 94 ? -8.134 3.591 11.273 1.00 95.12 94 VAL A CA 1
ATOM 727 C C . VAL A 1 94 ? -8.763 4.026 9.945 1.00 95.12 94 VAL A C 1
ATOM 729 O O . VAL A 1 94 ? -8.079 4.075 8.924 1.00 95.12 94 VAL A O 1
ATOM 732 N N . VAL A 1 95 ? -10.062 4.345 9.919 1.00 95.12 95 VAL A N 1
ATOM 733 C CA . VAL A 1 95 ? -10.714 4.865 8.706 1.00 95.12 95 VAL A CA 1
ATOM 734 C C . VAL A 1 95 ? -10.209 6.264 8.364 1.00 95.12 95 VAL A C 1
ATOM 736 O O . VAL A 1 95 ? -10.031 6.537 7.181 1.00 95.12 95 VAL A O 1
ATOM 739 N N . ALA A 1 96 ? -9.959 7.125 9.354 1.00 94.50 96 ALA A N 1
ATOM 740 C CA . ALA A 1 96 ? -9.386 8.446 9.102 1.00 94.50 96 ALA A CA 1
ATOM 741 C C . ALA A 1 96 ? -8.002 8.328 8.442 1.00 94.50 96 ALA A C 1
ATOM 743 O O . ALA A 1 96 ? -7.804 8.866 7.355 1.00 94.50 96 ALA A O 1
ATOM 744 N N . GLU A 1 97 ? -7.111 7.516 9.019 1.00 93.50 97 GLU A N 1
ATOM 745 C CA . GLU A 1 97 ? -5.781 7.242 8.449 1.00 93.50 97 GLU A CA 1
ATOM 746 C C . GLU A 1 97 ? -5.877 6.640 7.036 1.00 93.50 97 GLU A C 1
ATOM 748 O O . GLU A 1 97 ? -5.156 7.025 6.115 1.00 93.50 97 GLU A O 1
ATOM 753 N N . LEU A 1 98 ? -6.813 5.705 6.830 1.00 94.69 98 LEU A N 1
ATOM 754 C CA . LEU A 1 98 ? -7.053 5.113 5.519 1.00 94.69 98 LEU A CA 1
ATOM 755 C C . LEU A 1 98 ? -7.473 6.167 4.488 1.00 94.69 98 LEU A C 1
ATOM 757 O O . LEU A 1 98 ? -7.025 6.092 3.348 1.00 94.69 98 LEU A O 1
ATOM 761 N N . LEU A 1 99 ? -8.345 7.112 4.843 1.00 95.00 99 LEU A N 1
ATOM 762 C CA . LEU A 1 99 ? -8.799 8.158 3.923 1.00 95.00 99 LEU A CA 1
ATOM 763 C C . LEU A 1 99 ? -7.663 9.112 3.543 1.00 95.00 99 LEU A C 1
ATOM 765 O O . LEU A 1 99 ? -7.516 9.415 2.355 1.00 95.00 99 LEU A O 1
ATOM 769 N N . ASP A 1 100 ? -6.838 9.510 4.511 1.00 93.94 100 ASP A N 1
ATOM 770 C CA . ASP A 1 100 ? -5.666 10.355 4.266 1.00 93.94 100 ASP A CA 1
ATOM 771 C C . ASP A 1 100 ? -4.698 9.664 3.293 1.00 93.94 100 ASP A C 1
ATOM 773 O O . ASP A 1 100 ? -4.354 10.229 2.249 1.00 93.94 100 ASP A O 1
ATOM 777 N N . GLN A 1 101 ? -4.376 8.389 3.540 1.00 93.75 101 GLN A N 1
ATOM 778 C CA . GLN A 1 101 ? -3.525 7.603 2.642 1.00 93.75 101 GLN A CA 1
ATOM 779 C C . GLN A 1 101 ? -4.135 7.455 1.236 1.00 93.75 101 GLN A C 1
ATOM 781 O O . GLN A 1 101 ? -3.420 7.507 0.236 1.00 93.75 101 GLN A O 1
ATOM 786 N N . ARG A 1 102 ? -5.461 7.299 1.110 1.00 93.44 102 ARG A N 1
ATOM 787 C CA . ARG A 1 102 ? -6.121 7.158 -0.206 1.00 93.44 102 ARG A CA 1
ATOM 788 C C . ARG A 1 102 ? -6.042 8.418 -1.054 1.00 93.44 102 ARG A C 1
ATOM 790 O O . ARG A 1 102 ? -6.008 8.308 -2.281 1.00 93.44 102 ARG A O 1
ATOM 797 N N . SER A 1 103 ? -6.018 9.587 -0.422 1.00 94.38 103 SER A N 1
ATOM 798 C CA . SER A 1 103 ? -5.809 10.854 -1.122 1.00 94.38 103 SER A CA 1
ATOM 799 C C . SER A 1 103 ? -4.421 10.899 -1.770 1.00 94.38 103 SER A C 1
ATOM 801 O O . SER A 1 103 ? -4.287 11.249 -2.946 1.00 94.38 103 SER A O 1
ATOM 803 N N . GLU A 1 104 ? -3.388 10.464 -1.043 1.00 93.56 104 GLU A N 1
ATOM 804 C CA . GLU A 1 104 ? -2.024 10.348 -1.572 1.00 93.56 104 GLU A CA 1
ATOM 805 C C . GLU A 1 104 ? -1.947 9.306 -2.692 1.00 93.56 104 GLU A C 1
ATOM 807 O O . GLU A 1 104 ? -1.485 9.613 -3.795 1.00 93.56 104 GLU A O 1
ATOM 812 N N . ASP A 1 105 ? -2.505 8.117 -2.455 1.00 94.50 105 ASP A N 1
ATOM 813 C CA . ASP A 1 105 ? -2.526 7.027 -3.428 1.00 94.50 105 ASP A CA 1
ATOM 814 C C . ASP A 1 105 ? -3.175 7.442 -4.758 1.00 94.50 105 ASP A C 1
ATOM 816 O O . ASP A 1 105 ? -2.716 7.066 -5.840 1.00 94.50 105 ASP A O 1
ATOM 820 N N . PHE A 1 106 ? -4.253 8.230 -4.705 1.00 95.25 106 PHE A N 1
ATOM 821 C CA . PHE A 1 106 ? -4.926 8.716 -5.907 1.00 95.25 106 PHE A CA 1
ATOM 822 C C . PHE A 1 106 ? -4.002 9.590 -6.768 1.00 95.25 106 PHE A C 1
ATOM 824 O O . PHE A 1 106 ? -4.004 9.474 -7.999 1.00 95.25 106 PHE A O 1
ATOM 831 N N . ASN A 1 107 ? -3.177 10.429 -6.137 1.00 93.12 107 ASN A N 1
ATOM 832 C CA . ASN A 1 107 ? -2.202 11.255 -6.847 1.00 93.12 107 ASN A CA 1
ATOM 833 C C . ASN A 1 107 ? -1.104 10.402 -7.494 1.00 93.12 107 ASN A C 1
ATOM 835 O O . ASN A 1 107 ? -0.773 10.631 -8.661 1.00 93.12 107 ASN A O 1
ATOM 839 N N . THR A 1 108 ? -0.611 9.379 -6.796 1.00 93.00 108 THR A N 1
ATOM 840 C CA . THR A 1 108 ? 0.366 8.429 -7.349 1.00 93.00 108 THR A CA 1
ATOM 841 C C . THR A 1 108 ? -0.215 7.632 -8.520 1.00 93.00 108 THR A C 1
ATOM 843 O O . THR A 1 108 ? 0.390 7.549 -9.588 1.00 93.00 108 THR A O 1
ATOM 846 N N . LEU A 1 109 ? -1.442 7.115 -8.400 1.00 94.88 109 LEU A N 1
ATOM 847 C CA . LEU A 1 109 ? -2.121 6.423 -9.506 1.00 94.88 109 LEU A CA 1
ATOM 848 C C . LEU A 1 109 ? -2.296 7.331 -10.730 1.00 94.88 109 LEU A C 1
ATOM 850 O O . LEU A 1 109 ? -2.146 6.883 -11.873 1.00 94.88 109 LEU A O 1
ATOM 854 N N . LYS A 1 110 ? -2.582 8.619 -10.509 1.00 93.44 110 LYS A N 1
ATOM 855 C CA . LYS A 1 110 ? -2.645 9.615 -11.581 1.00 93.44 110 LYS A CA 1
ATOM 856 C C . LYS A 1 110 ? -1.281 9.792 -12.254 1.00 93.44 110 LYS A C 1
ATOM 858 O O . LYS A 1 110 ? -1.243 9.808 -13.487 1.00 93.44 110 LYS A O 1
ATOM 863 N N . ALA A 1 111 ? -0.192 9.862 -11.487 1.00 91.75 111 ALA A N 1
ATOM 864 C CA . ALA A 1 111 ? 1.170 9.941 -12.018 1.00 91.75 111 ALA A CA 1
ATOM 865 C C . ALA A 1 111 ? 1.518 8.714 -12.882 1.00 91.75 111 ALA A C 1
ATOM 867 O O . ALA A 1 111 ? 1.862 8.876 -14.056 1.00 91.75 111 ALA A O 1
ATOM 868 N N . ILE A 1 112 ? 1.283 7.499 -12.374 1.00 91.62 112 ILE A N 1
ATOM 869 C CA . ILE A 1 112 ? 1.482 6.239 -13.118 1.00 91.62 112 ILE A CA 1
ATOM 870 C C . ILE A 1 112 ? 0.684 6.243 -14.430 1.00 91.62 112 ILE A C 1
ATOM 872 O O . ILE A 1 112 ? 1.198 5.920 -15.504 1.00 91.62 112 ILE A O 1
ATOM 876 N N . SER A 1 113 ? -0.583 6.666 -14.378 1.00 91.94 113 SER A N 1
ATOM 877 C CA . SER A 1 113 ? -1.438 6.713 -15.568 1.00 91.94 113 SER A CA 1
ATOM 878 C C . SER A 1 113 ? -0.943 7.706 -16.630 1.00 91.94 113 SER A C 1
ATOM 880 O O . SER A 1 113 ? -1.146 7.479 -17.826 1.00 91.94 113 SER A O 1
ATOM 882 N N . ALA A 1 114 ? -0.288 8.799 -16.224 1.00 90.38 114 ALA A N 1
ATOM 883 C CA . ALA A 1 114 ? 0.248 9.798 -17.143 1.00 90.38 114 ALA A CA 1
ATOM 884 C C . ALA A 1 114 ? 1.468 9.265 -17.912 1.00 90.38 114 ALA A C 1
ATOM 886 O O . ALA A 1 114 ? 1.579 9.502 -19.118 1.00 90.38 114 ALA A O 1
ATOM 887 N N . VAL A 1 115 ? 2.327 8.479 -17.251 1.00 88.62 115 VAL A N 1
ATOM 888 C CA . VAL A 1 115 ? 3.496 7.840 -17.881 1.00 88.62 115 VAL A CA 1
ATOM 889 C C . VAL A 1 115 ? 3.058 6.937 -19.039 1.00 88.62 115 VAL A C 1
ATOM 891 O O . VAL A 1 115 ? 3.584 7.047 -20.146 1.00 88.62 115 VAL A O 1
ATOM 894 N N . HIS A 1 116 ? 2.020 6.120 -18.843 1.00 82.69 116 HIS A N 1
ATOM 895 C CA . HIS A 1 116 ? 1.533 5.195 -19.874 1.00 82.69 116 HIS A CA 1
ATOM 896 C C . HIS A 1 116 ? 0.734 5.845 -21.013 1.00 82.69 116 HIS A C 1
ATOM 898 O O . HIS A 1 116 ? 0.649 5.275 -22.100 1.00 82.69 116 HIS A O 1
ATOM 904 N N . ASN A 1 117 ? 0.143 7.021 -20.787 1.00 82.38 117 ASN A N 1
ATOM 905 C CA . ASN A 1 117 ? -0.661 7.721 -21.794 1.00 82.38 117 ASN A CA 1
ATOM 906 C C . ASN A 1 117 ? 0.140 8.721 -22.633 1.00 82.38 117 ASN A C 1
ATOM 908 O O . ASN A 1 117 ? -0.440 9.382 -23.497 1.00 82.38 117 ASN A O 1
ATOM 912 N N . THR A 1 118 ? 1.451 8.846 -22.409 1.00 77.38 118 THR A N 1
ATOM 913 C CA . THR A 1 118 ? 2.295 9.709 -23.239 1.00 77.38 118 THR A CA 1
ATOM 914 C C . THR A 1 118 ? 2.389 9.077 -24.631 1.00 77.38 118 THR A C 1
ATOM 916 O O . THR A 1 118 ? 2.983 8.004 -24.764 1.00 77.38 118 THR A O 1
ATOM 919 N N . PRO A 1 119 ? 1.776 9.672 -25.677 1.00 73.38 119 PRO A N 1
ATOM 920 C CA . PRO A 1 119 ? 1.834 9.107 -27.015 1.00 73.38 119 PRO A CA 1
ATOM 921 C C . PRO A 1 119 ? 3.304 9.007 -27.400 1.00 73.38 119 PRO A C 1
ATOM 923 O O . PRO A 1 119 ? 4.016 10.011 -27.351 1.00 73.38 119 PRO A O 1
ATOM 926 N N . ALA A 1 120 ? 3.762 7.797 -27.731 1.00 70.19 120 ALA A N 1
ATOM 927 C CA . ALA A 1 120 ? 5.116 7.586 -28.209 1.00 70.19 120 ALA A CA 1
ATOM 928 C C . ALA A 1 120 ? 5.350 8.583 -29.343 1.00 70.19 120 ALA A C 1
ATOM 930 O O . ALA A 1 120 ? 4.690 8.506 -30.383 1.00 70.19 120 ALA A O 1
ATOM 931 N N . VAL A 1 121 ? 6.223 9.563 -29.108 1.00 63.88 121 VAL A N 1
ATOM 932 C CA . VAL A 1 121 ? 6.605 10.539 -30.120 1.00 63.88 121 VAL A CA 1
ATOM 933 C C . VAL A 1 121 ? 7.425 9.758 -31.134 1.00 63.88 121 VAL A C 1
ATOM 935 O O . VAL A 1 121 ? 8.645 9.659 -31.050 1.00 63.88 121 VAL A O 1
ATOM 938 N N . THR A 1 122 ? 6.735 9.111 -32.069 1.00 62.34 122 THR A N 1
ATOM 939 C CA . THR A 1 122 ? 7.319 8.591 -33.295 1.00 62.34 122 THR A CA 1
ATOM 940 C C . THR A 1 122 ? 7.674 9.787 -34.165 1.00 62.34 122 THR A C 1
ATOM 942 O O . THR A 1 122 ? 7.071 10.001 -35.214 1.00 62.34 122 THR A O 1
ATOM 945 N N . ASP A 1 123 ? 8.673 10.560 -33.740 1.00 61.06 123 ASP A N 1
ATOM 946 C CA . ASP A 1 123 ? 9.496 11.353 -34.647 1.00 61.06 123 ASP A CA 1
ATOM 947 C C . ASP A 1 123 ? 10.379 10.368 -35.419 1.00 61.06 123 ASP A C 1
ATOM 949 O O . ASP A 1 123 ? 11.592 10.259 -35.250 1.00 61.06 123 ASP A O 1
ATOM 953 N N . VAL A 1 124 ? 9.728 9.575 -36.271 1.00 64.25 124 VAL A N 1
ATOM 954 C CA . VAL A 1 124 ? 10.408 8.915 -37.372 1.00 64.25 124 VAL A CA 1
ATOM 955 C C . VAL A 1 124 ? 10.646 10.022 -38.389 1.00 64.25 124 VAL A C 1
ATOM 957 O O . VAL A 1 124 ? 9.825 10.251 -39.277 1.00 64.25 124 VAL A O 1
ATOM 960 N N . GLU A 1 125 ? 11.769 10.732 -38.257 1.00 66.69 125 GLU A N 1
ATOM 961 C CA . GLU A 1 125 ? 12.374 11.408 -39.401 1.00 66.69 125 GLU A CA 1
ATOM 962 C C . GLU A 1 125 ? 12.610 10.330 -40.463 1.00 66.69 125 GLU A C 1
ATOM 964 O O . GLU A 1 125 ? 13.604 9.600 -40.450 1.00 66.69 125 GLU A O 1
ATOM 969 N N . THR A 1 126 ? 11.657 10.189 -41.384 1.00 56.69 126 THR A N 1
ATOM 970 C CA . THR A 1 126 ? 11.828 9.432 -42.619 1.00 56.69 126 THR A CA 1
ATOM 971 C C . THR A 1 126 ? 12.934 10.103 -43.422 1.00 56.69 126 THR A C 1
ATOM 973 O O . THR A 1 126 ? 12.680 10.916 -44.310 1.00 56.69 126 THR A O 1
ATOM 976 N N . THR A 1 127 ? 14.182 9.767 -43.104 1.00 64.94 127 THR A N 1
ATOM 977 C CA . THR A 1 127 ? 15.322 10.028 -43.972 1.00 64.94 127 THR A CA 1
ATOM 978 C C . THR A 1 127 ? 15.118 9.156 -45.201 1.00 64.94 127 THR A C 1
ATOM 980 O O . THR A 1 127 ? 15.375 7.952 -45.193 1.00 64.94 127 THR A O 1
ATOM 983 N N . THR A 1 128 ? 14.585 9.756 -46.262 1.00 60.41 128 THR A N 1
ATOM 984 C CA . THR A 1 128 ? 14.502 9.138 -47.582 1.00 60.41 128 THR A CA 1
ATOM 985 C C . THR A 1 128 ? 15.921 8.896 -48.082 1.00 60.41 128 THR A C 1
ATOM 987 O O . THR A 1 128 ? 16.541 9.783 -48.670 1.00 60.41 128 THR A O 1
ATOM 990 N N . VAL A 1 129 ? 16.459 7.703 -47.830 1.00 67.56 129 VAL A N 1
ATOM 991 C CA . VAL A 1 129 ? 17.694 7.258 -48.474 1.00 67.56 129 VAL A CA 1
ATOM 992 C C . VAL A 1 129 ? 17.368 7.048 -49.958 1.00 67.56 129 VAL A C 1
ATOM 994 O O . VAL A 1 129 ? 16.487 6.241 -50.272 1.00 67.56 129 VAL A O 1
ATOM 997 N N . PRO A 1 130 ? 18.011 7.766 -50.896 1.00 65.69 130 PRO A N 1
ATOM 998 C CA . PRO A 1 130 ? 17.804 7.524 -52.315 1.00 65.69 130 PRO A CA 1
ATOM 999 C C . PRO A 1 130 ? 18.304 6.117 -52.660 1.00 65.69 130 PRO A C 1
ATOM 1001 O O . PRO A 1 130 ? 19.488 5.811 -52.532 1.00 65.69 130 PRO A O 1
ATOM 1004 N N . VAL A 1 131 ? 17.383 5.261 -53.107 1.00 63.78 131 VAL A N 1
ATOM 1005 C CA . VAL A 1 131 ? 17.676 3.944 -53.684 1.00 63.78 131 VAL A CA 1
ATOM 1006 C C . VAL A 1 131 ? 18.443 4.156 -54.991 1.00 63.78 131 VAL A C 1
ATOM 1008 O O . VAL A 1 131 ? 17.859 4.320 -56.061 1.00 63.78 131 VAL A O 1
ATOM 1011 N N . ALA A 1 132 ? 19.770 4.183 -54.900 1.00 62.66 132 ALA A N 1
ATOM 1012 C CA . ALA A 1 132 ? 20.657 3.990 -56.036 1.00 62.66 132 ALA A CA 1
ATOM 1013 C C . ALA A 1 132 ? 20.980 2.493 -56.123 1.00 62.66 132 ALA A C 1
ATOM 1015 O O . ALA A 1 132 ? 21.525 1.903 -55.193 1.00 62.66 132 ALA A O 1
ATOM 1016 N N . GLY A 1 133 ? 20.556 1.871 -57.223 1.00 63.91 133 GLY A N 1
ATOM 1017 C CA . GLY A 1 133 ? 20.616 0.429 -57.420 1.00 63.91 133 GLY A CA 1
ATOM 1018 C C . GLY A 1 133 ? 22.026 -0.166 -57.391 1.00 63.91 133 GLY A C 1
ATOM 1019 O O . GLY A 1 133 ? 22.973 0.403 -57.921 1.00 63.91 133 GLY A O 1
ATOM 1020 N N . SER A 1 134 ? 22.119 -1.370 -56.831 1.00 55.16 134 SER A N 1
ATOM 1021 C CA . SER A 1 134 ? 23.158 -2.369 -57.106 1.00 55.16 134 SER A CA 1
ATOM 1022 C C . SER A 1 134 ? 22.599 -3.716 -56.625 1.00 55.16 134 SER A C 1
ATOM 1024 O O . SER A 1 134 ? 22.363 -3.889 -55.439 1.00 55.16 134 SER A O 1
ATOM 1026 N N . SER A 1 135 ? 22.052 -4.577 -57.486 1.00 61.53 135 SER A N 1
ATOM 1027 C CA . SER A 1 135 ? 22.760 -5.587 -58.286 1.00 61.53 135 SER A CA 1
ATOM 1028 C C . SER A 1 135 ? 23.642 -6.539 -57.452 1.00 61.53 135 SER A C 1
ATOM 1030 O O . SER A 1 135 ? 24.729 -6.154 -57.033 1.00 61.53 135 SER A O 1
ATOM 1032 N N . VAL A 1 136 ? 23.165 -7.794 -57.375 1.00 52.28 136 VAL A N 1
ATOM 1033 C CA . VAL A 1 136 ? 23.903 -9.075 -57.311 1.00 52.28 136 VAL A CA 1
ATOM 1034 C C . VAL A 1 136 ? 24.572 -9.463 -55.982 1.00 52.28 136 VAL A C 1
ATOM 1036 O O . VAL A 1 136 ? 25.613 -8.927 -55.631 1.00 52.28 136 VAL A O 1
ATOM 1039 N N . ALA A 1 137 ? 24.050 -10.513 -55.334 1.00 51.81 137 ALA A N 1
ATOM 1040 C CA . ALA A 1 137 ? 24.705 -11.829 -55.264 1.00 51.81 137 ALA A CA 1
ATOM 1041 C C . ALA A 1 137 ? 23.790 -12.852 -54.566 1.00 51.81 137 ALA A C 1
ATOM 1043 O O . ALA A 1 137 ? 23.340 -12.661 -53.442 1.00 51.81 137 ALA A O 1
ATOM 1044 N N . GLU A 1 138 ? 23.506 -13.930 -55.286 1.00 59.09 138 GLU A N 1
ATOM 1045 C CA . GLU A 1 138 ? 22.824 -15.138 -54.838 1.00 59.09 138 GLU A CA 1
ATOM 1046 C C . GLU A 1 138 ? 23.870 -16.019 -54.134 1.00 59.09 138 GLU A C 1
ATOM 1048 O O . GLU A 1 138 ? 24.718 -16.611 -54.799 1.00 59.09 138 GLU A O 1
ATOM 1053 N N . GLU A 1 139 ? 23.870 -16.058 -52.797 1.00 51.84 139 GLU A N 1
ATOM 1054 C CA . GLU A 1 139 ? 24.700 -16.997 -52.033 1.00 51.84 139 GLU A CA 1
ATOM 1055 C C . GLU A 1 139 ? 23.862 -18.161 -51.502 1.00 51.84 139 GLU A C 1
ATOM 1057 O O . GLU A 1 139 ? 22.834 -18.002 -50.841 1.00 51.84 139 GLU A O 1
ATOM 1062 N N . ALA A 1 140 ? 24.329 -19.356 -51.855 1.00 52.44 140 ALA A N 1
ATOM 1063 C CA . ALA A 1 140 ? 23.739 -20.643 -51.557 1.00 52.44 140 ALA A CA 1
ATOM 1064 C C . ALA A 1 140 ? 23.749 -20.941 -50.051 1.00 52.44 140 ALA A C 1
ATOM 1066 O O . ALA A 1 140 ? 24.791 -20.951 -49.398 1.00 52.44 140 ALA A O 1
ATOM 1067 N N . PHE A 1 141 ? 22.572 -21.266 -49.522 1.00 40.97 141 PHE A N 1
ATOM 1068 C CA . PHE A 1 141 ? 22.393 -21.751 -48.161 1.00 40.97 141 PHE A CA 1
ATOM 1069 C C . PHE A 1 141 ? 22.844 -23.220 -48.086 1.00 40.97 141 PHE A C 1
ATOM 1071 O O . PHE A 1 141 ? 22.166 -24.121 -48.582 1.00 40.97 141 PHE A O 1
ATOM 1078 N N . VAL A 1 142 ? 24.017 -23.471 -47.499 1.00 57.44 142 VAL A N 1
ATOM 1079 C CA . VAL A 1 142 ? 24.506 -24.827 -47.215 1.00 57.44 142 VAL A CA 1
ATOM 1080 C C . VAL A 1 142 ? 23.813 -25.342 -45.956 1.00 57.44 142 VAL A C 1
ATOM 1082 O O . VAL A 1 142 ? 24.064 -24.871 -44.848 1.00 57.44 142 VAL A O 1
ATOM 1085 N N . ALA A 1 143 ? 22.943 -26.336 -46.133 1.00 49.62 143 ALA A N 1
ATOM 1086 C CA . ALA A 1 143 ? 22.370 -27.118 -45.049 1.00 49.62 143 ALA A CA 1
ATOM 1087 C C . ALA A 1 143 ? 23.484 -27.892 -44.325 1.00 49.62 143 ALA A C 1
ATOM 1089 O O . ALA A 1 143 ? 24.092 -28.799 -44.892 1.00 49.62 143 ALA A O 1
ATOM 1090 N N . THR A 1 144 ? 23.755 -27.529 -43.072 1.00 55.25 144 THR A N 1
ATOM 1091 C CA . THR A 1 144 ? 24.583 -28.339 -42.174 1.00 55.25 144 THR A CA 1
ATOM 1092 C C . THR A 1 144 ? 23.672 -29.274 -41.391 1.00 55.25 144 THR A C 1
ATOM 1094 O O . THR A 1 144 ? 22.931 -28.839 -40.511 1.00 55.25 144 THR A O 1
ATOM 1097 N N . GLU A 1 145 ? 23.722 -30.563 -41.725 1.00 50.59 145 GLU A N 1
ATOM 1098 C CA . GLU A 1 145 ? 23.190 -31.635 -40.888 1.00 50.59 145 GLU A CA 1
ATOM 1099 C C . GLU A 1 145 ? 24.014 -31.728 -39.597 1.00 50.59 145 GLU A C 1
ATOM 1101 O O . GLU A 1 145 ? 25.198 -32.067 -39.618 1.00 50.59 145 GLU A O 1
ATOM 1106 N N . ILE A 1 146 ? 23.381 -31.453 -38.459 1.00 54.12 146 ILE A N 1
ATOM 1107 C CA . ILE A 1 146 ? 23.904 -31.799 -37.135 1.00 54.12 146 ILE A CA 1
ATOM 1108 C C . ILE A 1 146 ? 23.258 -33.114 -36.708 1.00 54.12 146 ILE A C 1
ATOM 1110 O O . ILE A 1 146 ? 22.105 -33.168 -36.286 1.00 54.12 146 ILE A O 1
ATOM 1114 N N . SER A 1 147 ? 24.029 -34.188 -36.867 1.00 48.91 147 SER A N 1
ATOM 1115 C CA . SER A 1 147 ? 23.691 -35.536 -36.427 1.00 48.91 147 SER A CA 1
ATOM 1116 C C . SER A 1 147 ? 24.215 -35.775 -35.008 1.00 48.91 147 SER A C 1
ATOM 1118 O O . SER A 1 147 ? 25.416 -35.700 -34.766 1.00 48.91 147 SER A O 1
ATOM 1120 N N . GLY A 1 148 ? 23.300 -36.110 -34.094 1.00 44.41 148 GLY A N 1
ATOM 1121 C CA . GLY A 1 148 ? 23.546 -37.073 -33.020 1.00 44.41 148 GLY A CA 1
ATOM 1122 C C . GLY A 1 148 ? 24.077 -36.562 -31.679 1.00 44.41 148 GLY A C 1
ATOM 1123 O O . GLY A 1 148 ? 25.279 -36.579 -31.456 1.00 44.41 148 GLY A O 1
ATOM 1124 N N . VAL A 1 149 ? 23.167 -36.340 -30.721 1.00 41.84 149 VAL A N 1
ATOM 1125 C CA . VAL A 1 149 ? 23.296 -36.872 -29.348 1.00 41.84 149 VAL A CA 1
ATOM 1126 C C . VAL A 1 149 ? 21.900 -37.263 -28.849 1.00 41.84 149 VAL A C 1
ATOM 1128 O O . VAL A 1 149 ? 21.078 -36.416 -28.516 1.00 41.84 149 VAL A O 1
ATOM 1131 N N . SER A 1 150 ? 21.633 -38.570 -28.809 1.00 49.06 150 SER A N 1
ATOM 1132 C CA . SER A 1 150 ? 20.492 -39.159 -28.104 1.00 49.06 150 SER A CA 1
ATOM 1133 C C . SER A 1 150 ? 20.823 -39.245 -26.614 1.00 49.06 150 SER A C 1
ATOM 1135 O O . SER A 1 150 ? 21.725 -39.989 -26.231 1.00 49.06 150 SER A O 1
ATOM 1137 N N . ALA A 1 151 ? 20.063 -38.540 -25.779 1.00 55.12 151 ALA A N 1
ATOM 1138 C CA . ALA A 1 151 ? 19.963 -38.797 -24.346 1.00 55.12 151 ALA A CA 1
ATOM 1139 C C . ALA A 1 151 ? 18.478 -39.016 -23.987 1.00 55.12 151 ALA A C 1
ATOM 1141 O O . ALA A 1 151 ? 17.627 -38.293 -24.508 1.00 55.12 151 ALA A O 1
ATOM 1142 N N . PRO A 1 152 ? 18.133 -40.016 -23.155 1.00 50.22 152 PRO A N 1
ATOM 1143 C CA . PRO A 1 152 ? 16.749 -40.279 -22.773 1.00 50.22 152 PRO A CA 1
ATOM 1144 C C . PRO A 1 152 ? 16.256 -39.230 -21.763 1.00 50.22 152 PRO A C 1
ATOM 1146 O O . PRO A 1 152 ? 16.758 -39.155 -20.643 1.00 50.22 152 PRO A O 1
ATOM 1149 N N . LEU A 1 153 ? 15.263 -38.433 -22.167 1.00 38.22 153 LEU A N 1
ATOM 1150 C CA . LEU A 1 153 ? 14.491 -37.553 -21.291 1.00 38.22 153 LEU A CA 1
ATOM 1151 C C . LEU A 1 153 ? 13.400 -38.371 -20.590 1.00 38.22 153 LEU A C 1
ATOM 1153 O O . LEU A 1 153 ? 12.491 -38.894 -21.227 1.00 38.22 153 LEU A O 1
ATOM 1157 N N . THR A 1 154 ? 13.495 -38.470 -19.269 1.00 47.62 154 THR A N 1
ATOM 1158 C CA . THR A 1 154 ? 12.350 -38.717 -18.388 1.00 47.62 154 THR A CA 1
ATOM 1159 C C . THR A 1 154 ? 11.423 -37.506 -18.439 1.00 47.62 154 THR A C 1
ATOM 1161 O O . THR A 1 154 ? 11.835 -36.396 -18.104 1.00 47.62 154 THR A O 1
ATOM 1164 N N . GLU A 1 155 ? 10.185 -37.732 -18.870 1.00 37.50 155 GLU A N 1
ATOM 1165 C CA . GLU A 1 155 ? 9.103 -36.750 -18.906 1.00 37.50 155 GLU A CA 1
ATOM 1166 C C . GLU A 1 155 ? 8.714 -36.326 -17.481 1.00 37.50 155 GLU A C 1
ATOM 1168 O O . GLU A 1 155 ? 8.112 -37.092 -16.729 1.00 37.50 155 GLU A O 1
ATOM 1173 N N . SER A 1 156 ? 9.041 -35.086 -17.123 1.00 46.19 156 SER A N 1
ATOM 1174 C CA . SER A 1 156 ? 8.318 -34.334 -16.096 1.00 46.19 156 SER A CA 1
ATOM 1175 C C . SER A 1 156 ? 7.373 -33.370 -16.818 1.00 46.19 156 SER A C 1
ATOM 1177 O O . SER A 1 156 ? 7.835 -32.651 -17.707 1.00 46.19 156 SER A O 1
ATOM 1179 N N . PRO A 1 157 ? 6.072 -33.334 -16.484 1.00 44.06 157 PRO A N 1
ATOM 1180 C CA . PRO A 1 157 ? 5.126 -32.461 -17.165 1.00 44.06 157 PRO A CA 1
ATOM 1181 C C . PRO A 1 157 ? 5.417 -30.997 -16.810 1.00 44.06 157 PRO A C 1
ATOM 1183 O O . PRO A 1 157 ? 5.355 -30.608 -15.643 1.00 44.06 157 PRO A O 1
ATOM 1186 N N . LEU A 1 158 ? 5.734 -30.191 -17.826 1.00 36.62 158 LEU A N 1
ATOM 1187 C CA . LEU A 1 158 ? 5.669 -28.735 -17.734 1.00 36.62 158 LEU A CA 1
ATOM 1188 C C . LEU A 1 158 ? 4.196 -28.291 -17.768 1.00 36.62 158 LEU A C 1
ATOM 1190 O O . LEU A 1 158 ? 3.423 -28.835 -18.560 1.00 36.62 158 LEU A O 1
ATOM 1194 N N . PRO A 1 159 ? 3.802 -27.304 -16.947 1.00 42.09 159 PRO A N 1
ATOM 1195 C CA . PRO A 1 159 ? 2.490 -26.684 -17.044 1.00 42.09 159 PRO A CA 1
ATOM 1196 C C . PRO A 1 159 ? 2.398 -25.835 -18.318 1.00 42.09 159 PRO A C 1
ATOM 1198 O O . PRO A 1 159 ? 3.270 -25.012 -18.591 1.00 42.09 159 PRO A O 1
ATOM 1201 N N . GLU A 1 160 ? 1.327 -26.040 -19.084 1.00 36.81 160 GLU A N 1
ATOM 1202 C CA . GLU A 1 160 ? 0.935 -25.188 -20.205 1.00 36.81 160 GLU A CA 1
ATOM 1203 C C . GLU A 1 160 ? 0.718 -23.745 -19.720 1.00 36.81 160 GLU A C 1
ATOM 1205 O O . GLU A 1 160 ? -0.214 -23.450 -18.968 1.00 36.81 160 GLU A O 1
ATOM 1210 N N . THR A 1 161 ? 1.581 -22.835 -20.162 1.00 51.66 161 THR A N 1
ATOM 1211 C CA . THR A 1 161 ? 1.371 -21.389 -20.119 1.00 51.66 161 THR A CA 1
ATOM 1212 C C . THR A 1 161 ? 1.103 -20.875 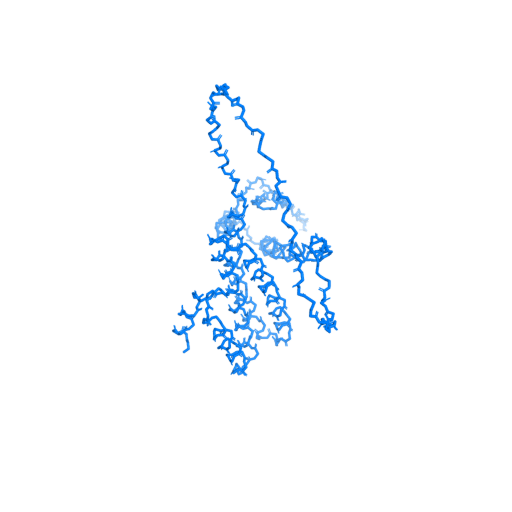-21.531 1.00 51.66 161 THR A C 1
ATOM 1214 O O . THR A 1 161 ? 1.735 -21.315 -22.488 1.00 51.66 161 THR A O 1
ATOM 1217 N N . GLY A 1 162 ? 0.196 -19.901 -21.642 1.00 46.69 162 GLY A N 1
ATOM 1218 C CA . GLY A 1 162 ? 0.102 -19.014 -22.807 1.00 46.69 162 GLY A CA 1
ATOM 1219 C C . GLY A 1 162 ? -1.257 -19.008 -23.499 1.00 46.69 162 GLY A C 1
ATOM 1220 O O . GLY A 1 162 ? -1.479 -19.793 -24.408 1.00 46.69 162 GLY A O 1
ATOM 1221 N N . ASP A 1 163 ? -2.154 -18.131 -23.023 1.00 40.72 163 ASP A N 1
ATOM 1222 C CA . ASP A 1 163 ? -2.991 -17.207 -23.832 1.00 40.72 163 ASP A CA 1
ATOM 1223 C C . ASP A 1 163 ? -4.392 -16.914 -23.270 1.00 40.72 163 ASP A C 1
ATOM 1225 O O . ASP A 1 163 ? -5.018 -15.935 -23.666 1.00 40.72 163 ASP A O 1
ATOM 1229 N N . THR A 1 164 ? -4.888 -17.642 -22.264 1.00 46.75 164 THR A N 1
ATOM 1230 C CA . THR A 1 164 ? -6.249 -17.383 -21.732 1.00 46.75 164 THR A CA 1
ATOM 1231 C C . THR A 1 164 ? -6.311 -16.623 -20.404 1.00 46.75 164 THR A C 1
ATOM 1233 O O . THR A 1 164 ? -7.400 -16.253 -19.968 1.00 46.75 164 THR A O 1
ATOM 1236 N N . ALA A 1 165 ? -5.178 -16.378 -19.737 1.00 43.72 165 ALA A N 1
ATOM 1237 C CA . ALA A 1 165 ? -5.161 -15.678 -18.445 1.00 43.72 165 ALA A CA 1
ATOM 1238 C C . ALA A 1 165 ? -5.246 -14.145 -18.596 1.00 43.72 165 ALA A C 1
ATOM 1240 O O . ALA A 1 165 ? -5.925 -13.489 -17.810 1.00 43.72 165 ALA A O 1
ATOM 1241 N N . PHE A 1 166 ? -4.638 -13.583 -19.646 1.00 38.38 166 PHE A N 1
ATOM 1242 C CA . PHE A 1 166 ? -4.584 -12.132 -19.865 1.00 38.38 166 PHE A CA 1
ATOM 1243 C C . PHE A 1 166 ? -5.898 -11.564 -20.441 1.00 38.38 166 PHE A C 1
ATOM 1245 O O . PHE A 1 166 ? -6.334 -10.481 -20.055 1.00 38.38 166 PHE A O 1
ATOM 1252 N N . GLU A 1 167 ? -6.604 -12.331 -21.283 1.00 43.91 167 GLU A N 1
ATOM 1253 C CA . GLU A 1 167 ? -7.963 -11.992 -21.751 1.00 43.91 167 GLU A CA 1
ATOM 1254 C C . GLU A 1 167 ? -9.015 -12.109 -20.630 1.00 43.91 167 GLU A C 1
ATOM 1256 O O . GLU A 1 167 ? -9.955 -11.318 -20.581 1.00 43.91 167 GLU A O 1
ATOM 1261 N N . LYS A 1 168 ? -8.823 -13.012 -19.654 1.00 43.59 168 LYS A N 1
ATOM 1262 C CA . LYS A 1 168 ? -9.679 -13.078 -18.454 1.00 43.59 168 LYS A CA 1
ATOM 1263 C C . LYS A 1 168 ? -9.494 -11.887 -17.509 1.00 43.59 168 LYS A C 1
ATOM 1265 O O . LYS A 1 168 ? -10.451 -11.516 -16.836 1.00 43.59 168 LYS A O 1
ATOM 1270 N N . LEU A 1 169 ? -8.313 -11.262 -17.485 1.00 37.84 169 LEU A N 1
ATOM 1271 C CA . LEU A 1 169 ? -8.031 -10.091 -16.644 1.00 37.84 169 LEU A CA 1
ATOM 1272 C C . LEU A 1 169 ? -8.630 -8.788 -17.199 1.00 37.84 169 LEU A C 1
ATOM 1274 O O . LEU A 1 169 ? -9.031 -7.921 -16.429 1.00 37.84 169 LEU A O 1
ATOM 1278 N N . LYS A 1 170 ? -8.802 -8.668 -18.524 1.00 41.53 170 LYS A N 1
ATOM 1279 C CA . LYS A 1 170 ? -9.575 -7.565 -19.132 1.00 41.53 170 LYS A CA 1
ATOM 1280 C C . LYS A 1 170 ? -11.080 -7.647 -18.852 1.00 41.53 170 LYS A C 1
ATOM 1282 O O . LYS A 1 170 ? -11.795 -6.672 -19.086 1.00 41.53 170 LYS A O 1
ATOM 1287 N N . GLN A 1 171 ? -11.563 -8.792 -18.370 1.00 43.62 171 GLN A N 1
ATOM 1288 C CA . GLN A 1 171 ? -12.984 -9.099 -18.252 1.00 43.62 171 GLN A CA 1
ATOM 1289 C C . GLN A 1 171 ? -13.488 -9.201 -16.809 1.00 43.62 171 GLN A C 1
ATOM 1291 O O . GLN A 1 171 ? -14.643 -9.583 -16.615 1.00 43.62 171 GLN A O 1
ATOM 1296 N N . ASP A 1 172 ? -12.697 -8.823 -15.797 1.00 46.44 172 ASP A N 1
ATOM 1297 C CA . ASP A 1 172 ? -13.251 -8.695 -14.449 1.00 46.44 172 ASP A CA 1
ATOM 1298 C C . ASP A 1 172 ? -13.951 -7.340 -14.288 1.00 46.44 172 ASP A C 1
ATOM 1300 O O . ASP A 1 172 ? -13.453 -6.372 -13.707 1.00 46.44 172 ASP A O 1
ATOM 1304 N N . ALA A 1 173 ? -15.165 -7.277 -14.842 1.00 42.66 173 ALA A N 1
ATOM 1305 C CA . ALA A 1 173 ? -16.108 -6.180 -14.659 1.00 42.66 173 ALA A CA 1
ATOM 1306 C C . ALA A 1 173 ? -16.317 -5.838 -13.172 1.00 42.66 173 ALA A C 1
ATOM 1308 O O . ALA A 1 173 ? -16.744 -4.731 -12.864 1.00 42.66 173 ALA A O 1
ATOM 1309 N N . LYS A 1 174 ? -15.984 -6.754 -12.256 1.00 40.06 174 LYS A N 1
ATOM 1310 C CA . LYS A 1 174 ? -16.117 -6.602 -10.811 1.00 40.06 174 LYS A CA 1
ATOM 1311 C C . LYS A 1 174 ? -15.099 -5.628 -10.215 1.00 40.06 174 LYS A C 1
ATOM 1313 O O . LYS A 1 174 ? -15.499 -4.815 -9.393 1.00 40.06 174 LYS A O 1
ATOM 1318 N N . GLY A 1 175 ? -13.845 -5.625 -10.673 1.00 36.09 175 GLY A N 1
ATOM 1319 C CA . GLY A 1 175 ? -12.830 -4.667 -10.205 1.00 36.09 175 GLY A CA 1
ATOM 1320 C C . GLY A 1 175 ? -13.139 -3.234 -10.648 1.00 36.09 175 GLY A C 1
ATOM 1321 O O . GLY A 1 175 ? -13.103 -2.298 -9.853 1.00 36.09 175 GLY A O 1
ATOM 1322 N N . LYS A 1 176 ? -13.576 -3.071 -11.903 1.00 40.88 176 LYS A N 1
ATOM 1323 C CA . LYS A 1 176 ? -14.007 -1.771 -12.446 1.00 40.88 176 LYS A CA 1
ATOM 1324 C C . LYS A 1 176 ? -15.313 -1.276 -11.812 1.00 40.88 176 LYS A C 1
ATOM 1326 O O . LYS A 1 176 ? -15.483 -0.074 -11.631 1.00 40.88 176 LYS A O 1
ATOM 1331 N N . LEU A 1 177 ? -16.221 -2.193 -11.461 1.00 37.84 177 LEU A N 1
ATOM 1332 C CA . LEU A 1 177 ? -17.451 -1.886 -10.729 1.00 37.84 177 LEU A CA 1
ATOM 1333 C C . LEU A 1 177 ? -17.145 -1.477 -9.286 1.00 37.84 177 LEU A C 1
ATOM 1335 O O . LEU A 1 177 ? -17.721 -0.508 -8.824 1.00 37.84 177 LEU A O 1
ATOM 1339 N N . LEU A 1 178 ? -16.216 -2.151 -8.603 1.00 37.91 178 LEU A N 1
ATOM 1340 C CA . LEU A 1 178 ? -15.831 -1.820 -7.230 1.00 37.91 178 LEU A CA 1
ATOM 1341 C C . LEU A 1 178 ? -15.133 -0.462 -7.144 1.00 37.91 178 LEU A C 1
ATOM 1343 O O . LEU A 1 178 ? -15.516 0.339 -6.299 1.00 37.91 178 LEU A O 1
ATOM 1347 N N . LEU A 1 179 ? -14.201 -0.153 -8.054 1.00 36.25 179 LEU A N 1
ATOM 1348 C CA . LEU A 1 179 ? -13.570 1.172 -8.098 1.00 36.25 179 LEU A CA 1
ATOM 1349 C C . LEU A 1 179 ? -14.595 2.273 -8.392 1.00 36.25 179 LEU A C 1
ATOM 1351 O O . LEU A 1 179 ? -14.599 3.307 -7.734 1.00 36.25 179 LEU A O 1
ATOM 1355 N N . LYS A 1 180 ? -15.507 2.026 -9.344 1.00 37.75 180 LYS A N 1
ATOM 1356 C CA . LYS A 1 180 ? -16.594 2.954 -9.665 1.00 37.75 180 LYS A CA 1
ATOM 1357 C C . LYS A 1 180 ? -17.553 3.137 -8.486 1.00 37.75 180 LYS A C 1
ATOM 1359 O O . LYS A 1 180 ? -17.906 4.264 -8.192 1.00 37.75 180 LYS A O 1
ATOM 1364 N N . THR A 1 181 ? -17.937 2.067 -7.791 1.00 35.31 181 THR A N 1
ATOM 1365 C CA . THR A 1 181 ? -18.819 2.134 -6.617 1.00 35.31 181 THR A CA 1
ATOM 1366 C C . THR A 1 181 ? -18.142 2.826 -5.439 1.00 35.31 181 THR A C 1
ATOM 1368 O O . THR A 1 181 ? -18.808 3.575 -4.737 1.00 35.31 181 THR A O 1
ATOM 1371 N N . VAL A 1 182 ? -16.840 2.625 -5.220 1.00 35.09 182 VAL A N 1
ATOM 1372 C CA . VAL A 1 182 ? -16.090 3.336 -4.172 1.00 35.09 182 VAL A CA 1
ATOM 1373 C C . VAL A 1 182 ? -15.981 4.824 -4.509 1.00 35.09 182 VAL A C 1
ATOM 1375 O O . VAL A 1 182 ? -16.307 5.642 -3.658 1.00 35.09 182 VAL A O 1
ATOM 1378 N N . LEU A 1 183 ? -15.640 5.178 -5.753 1.00 35.62 183 LEU A N 1
ATOM 1379 C CA . LEU A 1 183 ? -15.607 6.572 -6.213 1.00 35.62 183 LEU A CA 1
ATOM 1380 C C . LEU A 1 183 ? -16.993 7.237 -6.147 1.00 35.62 183 LEU A C 1
ATOM 1382 O O . LEU A 1 183 ? -17.107 8.327 -5.605 1.00 35.62 183 LEU A O 1
ATOM 1386 N N . GLU A 1 184 ? -18.055 6.553 -6.590 1.00 39.59 184 GLU A N 1
ATOM 1387 C CA . GLU A 1 184 ? -19.445 7.026 -6.473 1.00 39.59 184 GLU A CA 1
ATOM 1388 C C . GLU A 1 184 ? -19.897 7.145 -5.008 1.00 39.59 184 GLU A C 1
ATOM 1390 O O . GLU A 1 184 ? -20.713 8.004 -4.695 1.00 39.59 184 GLU A O 1
ATOM 1395 N N . THR A 1 185 ? -19.387 6.309 -4.093 1.00 38.84 185 THR A N 1
ATOM 1396 C CA . THR A 1 185 ? -19.729 6.379 -2.659 1.00 38.84 185 THR A CA 1
ATOM 1397 C C . THR A 1 185 ? -19.018 7.545 -1.979 1.00 38.84 185 THR A C 1
ATOM 1399 O O . THR A 1 185 ? -19.654 8.265 -1.215 1.00 38.84 185 THR A O 1
ATOM 1402 N N . VAL A 1 186 ? -17.738 7.769 -2.293 1.00 35.06 186 VAL A N 1
ATOM 1403 C CA . VAL A 1 186 ? -16.951 8.900 -1.774 1.00 35.06 186 VAL A CA 1
ATOM 1404 C C . VAL A 1 186 ? -17.501 10.228 -2.308 1.00 35.06 186 VAL A C 1
ATOM 1406 O O . VAL A 1 186 ? -17.726 11.146 -1.525 1.00 35.06 186 VAL A O 1
ATOM 1409 N N . ALA A 1 187 ? -17.835 10.299 -3.601 1.00 39.59 187 ALA A N 1
ATOM 1410 C CA . ALA A 1 187 ? -18.507 11.458 -4.194 1.00 39.59 187 ALA A CA 1
ATOM 1411 C C . ALA A 1 187 ? -19.937 11.655 -3.648 1.00 39.59 187 ALA A C 1
ATOM 1413 O O . ALA A 1 187 ? -20.385 12.781 -3.426 1.00 39.59 187 ALA A O 1
ATOM 1414 N N . GLN A 1 188 ? -20.669 10.572 -3.348 1.00 45.94 188 GLN A N 1
ATOM 1415 C CA . GLN A 1 188 ? -21.961 10.673 -2.659 1.00 45.94 188 GLN A CA 1
ATOM 1416 C C . GLN A 1 188 ? -21.840 11.159 -1.216 1.00 45.94 188 GLN A C 1
ATOM 1418 O O . GLN A 1 188 ? -22.792 11.756 -0.719 1.00 45.94 188 GLN A O 1
ATOM 1423 N N . GLU A 1 189 ? -20.755 10.858 -0.506 1.00 46.06 189 GLU A N 1
ATOM 1424 C CA . GLU A 1 189 ? -20.562 11.317 0.872 1.00 46.06 189 GLU A CA 1
ATOM 1425 C C . GLU A 1 189 ? -20.138 12.788 0.930 1.00 46.06 189 GLU A C 1
ATOM 1427 O O . GLU A 1 189 ? -20.721 13.524 1.728 1.00 46.06 189 GLU A O 1
ATOM 1432 N N . SER A 1 190 ? -19.272 13.260 0.025 1.00 48.31 190 SER A N 1
ATOM 1433 C CA . SER A 1 190 ? -18.936 14.692 -0.087 1.00 48.31 190 SER A CA 1
ATOM 1434 C C . SER A 1 190 ? -20.146 15.535 -0.510 1.00 48.31 190 SER A C 1
ATOM 1436 O O . SER A 1 190 ? -20.500 16.517 0.146 1.00 48.31 190 SER A O 1
ATOM 1438 N N . THR A 1 191 ? -20.899 15.094 -1.525 1.00 51.88 191 THR A N 1
ATOM 1439 C CA . THR A 1 191 ? -22.143 15.774 -1.937 1.00 51.88 191 THR A CA 1
ATOM 1440 C C . THR A 1 191 ? -23.254 15.682 -0.883 1.00 51.88 191 THR A C 1
ATOM 1442 O O . THR A 1 191 ? -24.104 16.575 -0.814 1.00 51.88 191 THR A O 1
ATOM 1445 N N . LYS A 1 192 ? -23.257 14.654 -0.017 1.00 55.66 192 LYS A N 1
ATOM 1446 C CA . LYS A 1 192 ? -24.155 14.57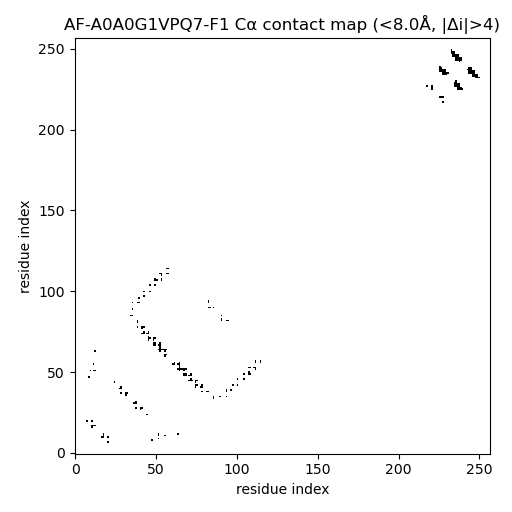6 1.150 1.00 55.66 192 LYS A CA 1
ATOM 1447 C C . LYS A 1 192 ? -23.746 15.519 2.271 1.00 55.66 192 LYS A C 1
ATOM 1449 O O . LYS A 1 192 ? -24.653 16.045 2.902 1.00 55.66 192 LYS A O 1
ATOM 1454 N N . GLU A 1 193 ? -22.461 15.739 2.533 1.00 52.34 193 GLU A N 1
ATOM 1455 C CA . GLU A 1 193 ? -21.990 16.720 3.525 1.00 52.34 193 GLU A CA 1
ATOM 1456 C C . GLU A 1 193 ? -22.356 18.146 3.083 1.00 52.34 193 GLU A C 1
ATOM 1458 O O . GLU A 1 193 ? -23.014 18.868 3.838 1.00 52.34 193 GLU A O 1
ATOM 1463 N N . VAL A 1 194 ? -22.094 18.502 1.818 1.00 52.28 194 VAL A N 1
ATOM 1464 C CA . VAL A 1 194 ? -22.526 19.786 1.229 1.00 52.28 194 VAL A CA 1
ATOM 1465 C C . VAL A 1 194 ? -24.057 19.890 1.204 1.00 52.28 194 VAL A C 1
ATOM 1467 O O . VAL A 1 194 ? -24.632 20.896 1.621 1.00 52.28 194 VAL A O 1
ATOM 1470 N N . GLY A 1 195 ? -24.758 18.826 0.798 1.00 50.69 195 GLY A N 1
ATOM 1471 C CA . GLY A 1 195 ? -26.223 18.770 0.802 1.00 50.69 195 GLY A CA 1
ATOM 1472 C C . GLY A 1 195 ? -26.839 18.853 2.205 1.00 50.69 195 GLY A C 1
ATOM 1473 O O . GLY A 1 195 ? -27.884 19.478 2.385 1.00 50.69 195 GLY A O 1
ATOM 1474 N N . LYS A 1 196 ? -26.189 18.274 3.219 1.00 51.62 196 LYS A N 1
ATOM 1475 C CA . LYS A 1 196 ? -26.594 18.329 4.630 1.00 51.62 196 LYS A CA 1
ATOM 1476 C C . LYS A 1 196 ? -26.326 19.707 5.223 1.00 51.62 196 LYS A C 1
ATOM 1478 O O . LYS A 1 196 ? -27.199 20.210 5.920 1.00 51.62 196 LYS A O 1
ATOM 1483 N N . ALA A 1 197 ? -25.209 20.351 4.886 1.00 50.56 197 ALA A N 1
ATOM 1484 C CA . ALA A 1 197 ? -24.955 21.744 5.242 1.00 50.56 197 ALA A CA 1
ATOM 1485 C C . ALA A 1 197 ? -26.024 22.676 4.641 1.00 50.56 197 ALA A C 1
ATOM 1487 O O . ALA A 1 197 ? -26.524 23.566 5.327 1.00 50.56 197 ALA A O 1
ATOM 1488 N N . VAL A 1 198 ? -26.460 22.423 3.401 1.00 49.12 198 VAL A N 1
ATOM 1489 C CA . VAL A 1 198 ? -27.568 23.157 2.761 1.00 49.12 198 VAL A CA 1
ATOM 1490 C C . VAL A 1 198 ? -28.923 22.869 3.440 1.00 49.12 198 VAL A C 1
ATOM 1492 O O . VAL A 1 198 ? -29.700 23.798 3.669 1.00 49.12 198 VAL A O 1
ATOM 1495 N N . LEU A 1 199 ? -29.205 21.620 3.832 1.00 47.72 199 LEU A N 1
ATOM 1496 C CA . LEU A 1 199 ? -30.455 21.215 4.506 1.00 47.72 199 LEU A CA 1
ATOM 1497 C C . LEU A 1 199 ? -30.541 21.628 5.991 1.00 47.72 199 LEU A C 1
ATOM 1499 O O . LEU A 1 199 ? -31.634 21.907 6.494 1.00 47.72 199 LEU A O 1
ATOM 1503 N N . GLU A 1 200 ? -29.421 21.677 6.716 1.00 52.47 200 GLU A N 1
ATOM 1504 C CA . GLU A 1 200 ? -29.357 22.203 8.090 1.00 52.47 200 GLU A CA 1
ATOM 1505 C C . GLU A 1 200 ? -29.598 23.719 8.118 1.00 52.47 200 GLU A C 1
ATOM 1507 O O . GLU A 1 200 ? -30.189 24.233 9.071 1.00 52.47 200 GLU A O 1
ATOM 1512 N N . VAL A 1 201 ? -29.230 24.424 7.044 1.00 48.91 201 VAL A N 1
ATOM 1513 C CA . VAL A 1 201 ? -29.529 25.851 6.862 1.00 48.91 201 VAL A CA 1
ATOM 1514 C C . VAL A 1 201 ? -31.014 26.088 6.551 1.00 48.91 201 VAL A C 1
ATOM 1516 O O . VAL A 1 201 ? -31.585 27.056 7.047 1.00 48.91 201 VAL A O 1
ATOM 1519 N N . GLU A 1 202 ? -31.682 25.195 5.812 1.00 45.38 202 GLU A N 1
ATOM 1520 C CA . GLU A 1 202 ? -33.117 25.327 5.494 1.00 45.38 202 GLU A CA 1
ATOM 1521 C C . GLU A 1 202 ? -34.033 25.133 6.722 1.00 45.38 202 GLU A C 1
ATOM 1523 O O . GLU A 1 202 ? -35.092 25.756 6.822 1.00 45.38 202 GLU A O 1
ATOM 1528 N N . ASN A 1 203 ? -33.619 24.313 7.695 1.00 47.00 203 ASN A N 1
ATOM 1529 C CA . ASN A 1 203 ? -34.414 24.029 8.897 1.00 47.00 203 ASN A CA 1
ATOM 1530 C C . ASN A 1 203 ? -34.278 25.075 10.017 1.00 47.00 203 ASN A C 1
ATOM 1532 O O . ASN A 1 203 ? -35.003 24.991 11.012 1.00 47.00 203 ASN A O 1
ATOM 1536 N N . ASN A 1 204 ? -33.392 26.065 9.873 1.00 43.50 204 ASN A N 1
ATOM 1537 C CA . ASN A 1 204 ? -33.174 27.104 10.878 1.00 43.50 204 ASN A CA 1
ATOM 1538 C C . ASN A 1 204 ? -33.825 28.423 10.420 1.00 43.50 204 ASN A C 1
ATOM 1540 O O . ASN A 1 204 ? -33.241 29.216 9.686 1.00 43.50 204 ASN A O 1
ATOM 1544 N N . SER A 1 205 ? -35.075 28.652 10.836 1.00 43.12 205 SER A N 1
ATOM 1545 C CA . SER A 1 205 ? -35.958 29.719 10.327 1.00 43.12 205 SER A CA 1
ATOM 1546 C C . SER A 1 205 ? -35.580 31.160 10.707 1.00 43.12 205 SER A C 1
ATOM 1548 O O . SER A 1 205 ? -36.320 32.076 10.356 1.00 43.12 205 SER A O 1
ATOM 1550 N N . ASP A 1 206 ? -34.468 31.368 11.415 1.00 48.72 206 ASP A N 1
ATOM 1551 C CA . ASP A 1 206 ? -34.109 32.654 12.036 1.00 48.72 206 ASP A CA 1
ATOM 1552 C C . ASP A 1 206 ? -32.993 33.430 11.308 1.00 48.72 206 ASP A C 1
ATOM 1554 O O . ASP A 1 206 ? -32.552 34.478 11.782 1.00 48.72 206 ASP A O 1
ATOM 1558 N N . PHE A 1 207 ? -32.538 32.983 10.134 1.00 54.31 207 PHE A N 1
ATOM 1559 C CA . PHE A 1 207 ? -31.513 33.714 9.380 1.00 54.31 207 PHE A CA 1
ATOM 1560 C C . PHE A 1 207 ? -32.125 34.830 8.515 1.00 54.31 207 PHE A C 1
ATOM 1562 O O . PHE A 1 207 ? -32.407 34.652 7.330 1.00 54.31 207 PHE A O 1
ATOM 1569 N N . GLU A 1 208 ? -32.306 36.018 9.106 1.00 54.94 208 GLU A N 1
ATOM 1570 C CA . GLU A 1 208 ? -32.652 37.254 8.375 1.00 54.94 208 GLU A CA 1
ATOM 1571 C C . GLU A 1 208 ? -31.509 37.773 7.478 1.00 54.94 208 GLU A C 1
ATOM 1573 O O . GLU A 1 208 ? -31.738 38.652 6.644 1.00 54.94 208 GLU A O 1
ATOM 1578 N N . ASP A 1 209 ? -30.297 37.218 7.583 1.00 63.28 209 ASP A N 1
ATOM 1579 C CA . ASP A 1 209 ? -29.128 37.722 6.864 1.00 63.28 209 ASP A CA 1
ATOM 1580 C C . ASP A 1 209 ? -28.642 36.770 5.762 1.00 63.28 209 ASP A C 1
ATOM 1582 O O . ASP A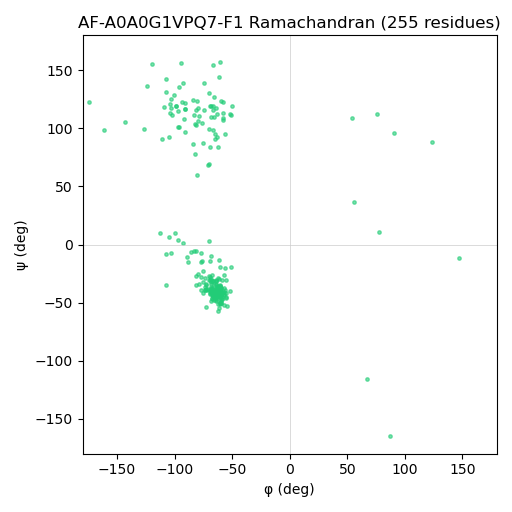 1 209 ? -27.796 35.895 5.954 1.00 63.28 209 ASP A O 1
ATOM 1586 N N . LYS A 1 210 ? -29.177 36.974 4.555 1.00 59.81 210 LYS A N 1
ATOM 1587 C CA . LYS A 1 210 ? -28.729 36.279 3.338 1.00 59.81 210 LYS A CA 1
ATOM 1588 C C . LYS A 1 210 ? -27.253 36.547 3.003 1.00 59.81 210 LYS A C 1
ATOM 1590 O O . LYS A 1 210 ? -26.681 35.782 2.229 1.00 59.81 210 LYS A O 1
ATOM 1595 N N . GLY A 1 211 ? -26.651 37.612 3.545 1.00 69.88 211 GLY A N 1
ATOM 1596 C CA . GLY A 1 211 ? -25.237 37.935 3.347 1.00 69.88 211 GLY A CA 1
ATOM 1597 C C . GLY A 1 211 ? -24.317 36.920 4.022 1.00 69.88 211 GLY A C 1
ATOM 1598 O O . GLY A 1 211 ? -23.453 36.354 3.360 1.00 69.88 211 GLY A O 1
ATOM 1599 N N . ALA A 1 212 ? -24.586 36.601 5.291 1.00 66.00 212 ALA A N 1
ATOM 1600 C CA . ALA A 1 212 ? -23.809 35.623 6.059 1.00 66.00 212 ALA A CA 1
ATOM 1601 C C . ALA A 1 212 ? -23.904 34.196 5.481 1.00 66.00 212 ALA A C 1
ATOM 1603 O O . ALA A 1 212 ? -22.958 33.416 5.561 1.00 66.00 212 ALA A O 1
ATOM 1604 N N . MET A 1 213 ? -25.042 33.854 4.863 1.00 62.84 213 MET A N 1
ATOM 1605 C CA . MET A 1 213 ? -25.217 32.573 4.167 1.00 62.84 213 MET A CA 1
ATOM 1606 C C . MET A 1 213 ? -24.324 32.469 2.928 1.00 62.84 213 MET A C 1
ATOM 1608 O O . MET A 1 213 ? -23.769 31.408 2.661 1.00 62.84 213 MET A O 1
ATOM 1612 N N . LYS A 1 214 ? -24.194 33.563 2.170 1.00 72.56 214 LYS A N 1
ATOM 1613 C CA . LYS A 1 214 ? -23.366 33.594 0.966 1.00 72.56 214 LYS A CA 1
ATOM 1614 C C . LYS A 1 214 ? -21.885 33.412 1.313 1.00 72.56 214 LYS A C 1
ATOM 1616 O O . LYS A 1 214 ? -21.234 32.591 0.685 1.00 72.56 214 LYS A O 1
ATOM 1621 N N . GLU A 1 215 ? -21.410 34.121 2.334 1.00 74.25 215 GLU A N 1
ATOM 1622 C CA . GLU A 1 215 ? -20.020 34.055 2.807 1.00 74.25 215 GLU A CA 1
ATOM 1623 C C . GLU A 1 215 ? -19.646 32.631 3.239 1.00 74.25 215 GLU A C 1
ATOM 1625 O O . GLU A 1 215 ? -18.678 32.070 2.748 1.00 74.25 215 GLU A O 1
ATOM 1630 N N . LYS A 1 216 ? -20.497 31.969 4.032 1.00 72.88 216 LYS A N 1
ATOM 1631 C CA . LYS A 1 216 ? -20.224 30.601 4.496 1.00 72.88 216 LYS A CA 1
ATOM 1632 C C . LYS A 1 216 ? -20.225 29.550 3.373 1.00 72.88 216 LYS A C 1
ATOM 1634 O O . LYS A 1 216 ? -19.529 28.545 3.478 1.00 72.88 216 LYS A O 1
ATOM 1639 N N . ILE A 1 217 ? -21.033 29.749 2.327 1.00 69.56 217 ILE A N 1
ATOM 1640 C CA . ILE A 1 217 ? -21.042 28.873 1.144 1.00 69.56 217 ILE A CA 1
ATOM 1641 C C . ILE A 1 217 ? -19.792 29.116 0.291 1.00 69.56 217 ILE A C 1
ATOM 1643 O O . ILE A 1 217 ? -19.225 28.151 -0.207 1.00 69.56 217 ILE A O 1
ATOM 1647 N N . GLU A 1 218 ? -19.357 30.371 0.139 1.00 73.31 218 GLU A N 1
ATOM 1648 C CA . GLU A 1 218 ? -18.106 30.712 -0.555 1.00 73.31 218 GLU A CA 1
ATOM 1649 C C . GLU A 1 218 ? -16.884 30.141 0.190 1.00 73.31 218 GLU A C 1
ATOM 1651 O O . GLU A 1 218 ? -16.039 29.522 -0.451 1.00 73.31 218 GLU A O 1
ATOM 1656 N N . ASP A 1 219 ? -16.846 30.219 1.525 1.00 76.69 219 ASP A N 1
ATOM 1657 C CA . ASP A 1 219 ? -15.765 29.646 2.344 1.00 76.69 219 ASP A CA 1
ATOM 1658 C C . ASP A 1 219 ? -15.658 28.116 2.188 1.00 76.69 219 ASP A C 1
ATOM 1660 O O . ASP A 1 219 ? -14.565 27.566 2.045 1.00 76.69 219 ASP A O 1
ATOM 1664 N N . LEU A 1 220 ? -16.798 27.411 2.193 1.00 68.81 220 LEU A N 1
ATOM 1665 C CA . LEU A 1 220 ? -16.841 25.957 1.983 1.00 68.81 220 LEU A CA 1
ATOM 1666 C C . LEU A 1 220 ? -16.448 25.575 0.549 1.00 68.81 220 LEU A C 1
ATOM 1668 O O . LEU A 1 220 ? -15.739 24.591 0.352 1.00 68.81 220 LEU A O 1
ATOM 1672 N N . ALA A 1 221 ? -16.870 26.364 -0.443 1.00 69.56 221 ALA A N 1
ATOM 1673 C CA . ALA A 1 221 ? -16.486 26.167 -1.839 1.00 69.56 221 ALA A CA 1
ATOM 1674 C C . ALA A 1 221 ? -14.972 26.297 -2.038 1.00 69.56 221 ALA A C 1
ATOM 1676 O O . ALA A 1 221 ? -14.367 25.482 -2.732 1.00 69.56 221 ALA A O 1
ATOM 1677 N N . GLU A 1 222 ? -14.365 27.309 -1.412 1.00 74.44 222 GLU A N 1
ATOM 1678 C CA . GLU A 1 222 ? -12.924 27.551 -1.477 1.00 74.44 222 GLU A CA 1
ATOM 1679 C C . GLU A 1 222 ? -12.143 26.434 -0.777 1.00 74.44 222 GLU A C 1
ATOM 1681 O O . GLU A 1 222 ? -11.144 25.952 -1.315 1.00 74.44 222 GLU A O 1
ATOM 1686 N N . GLN A 1 223 ? -12.632 25.956 0.373 1.00 71.56 223 GLN A N 1
ATOM 1687 C CA . GLN A 1 223 ? -12.018 24.839 1.091 1.00 71.56 223 GLN A CA 1
ATOM 1688 C C . GLN A 1 223 ? -12.017 23.540 0.267 1.00 71.56 223 GLN A C 1
ATOM 1690 O O . GLN A 1 223 ? -11.032 22.802 0.304 1.00 71.56 223 GLN A O 1
ATOM 1695 N N . GLU A 1 224 ? -13.084 23.269 -0.490 1.00 73.94 224 GLU A N 1
ATOM 1696 C CA . GLU A 1 224 ? -13.221 22.042 -1.290 1.00 73.94 224 GLU A CA 1
ATOM 1697 C C . GLU A 1 224 ? -12.824 22.204 -2.768 1.00 73.94 224 GLU A C 1
ATOM 1699 O O . GLU A 1 224 ? -12.915 21.252 -3.540 1.00 73.94 224 GLU A O 1
ATOM 1704 N N . SER A 1 225 ? -12.326 23.379 -3.172 1.00 77.38 225 SER A N 1
ATOM 1705 C CA . SER A 1 225 ? -11.964 23.688 -4.569 1.00 77.38 225 SER A CA 1
ATOM 1706 C C . SER A 1 225 ? -13.113 23.479 -5.573 1.00 77.38 225 SER A C 1
ATOM 1708 O O . SER A 1 225 ? -12.886 23.040 -6.703 1.00 77.38 225 SER A O 1
ATOM 1710 N N . LEU A 1 226 ? -14.348 23.792 -5.169 1.00 73.31 226 LEU A N 1
ATOM 1711 C CA . LEU A 1 226 ? -15.551 23.666 -5.998 1.00 73.31 226 LEU A CA 1
ATOM 1712 C C . LEU A 1 226 ? -15.907 24.997 -6.672 1.00 73.31 226 LEU A C 1
ATOM 1714 O O . LEU A 1 226 ? -15.957 26.041 -6.019 1.00 73.31 226 LEU A O 1
ATOM 1718 N N . ASP A 1 227 ? -16.253 24.958 -7.962 1.00 73.06 227 ASP A N 1
ATOM 1719 C CA . ASP A 1 227 ? -16.798 26.124 -8.663 1.00 73.06 227 ASP A CA 1
ATOM 1720 C C . ASP A 1 227 ? -18.306 26.235 -8.385 1.00 73.06 227 ASP A C 1
ATOM 1722 O O . ASP A 1 227 ? -19.136 25.503 -8.934 1.00 73.06 227 ASP A O 1
ATOM 1726 N N . ILE A 1 228 ? -18.683 27.168 -7.504 1.00 72.69 228 ILE A N 1
ATOM 1727 C CA . ILE A 1 228 ? -20.087 27.418 -7.154 1.00 72.69 228 ILE A CA 1
ATOM 1728 C C . ILE A 1 228 ? -20.586 28.695 -7.830 1.00 72.69 228 ILE A C 1
ATOM 1730 O O . ILE A 1 228 ? -20.109 29.800 -7.576 1.00 72.69 228 ILE A O 1
ATOM 1734 N N . THR A 1 229 ? -21.631 28.564 -8.648 1.00 74.25 229 THR A N 1
ATOM 1735 C CA . THR A 1 229 ? -22.341 29.696 -9.253 1.00 74.25 229 THR A CA 1
ATOM 1736 C C . THR A 1 229 ? -23.734 29.856 -8.643 1.00 74.25 229 THR A C 1
ATOM 1738 O O . THR A 1 229 ? -24.611 29.000 -8.779 1.00 74.25 229 THR A O 1
ATOM 1741 N N . LEU A 1 230 ? -23.977 31.009 -8.016 1.00 68.25 230 LEU A N 1
ATOM 1742 C CA . LEU A 1 230 ? -25.287 31.390 -7.480 1.00 68.25 230 LEU A CA 1
ATOM 1743 C C . LEU A 1 230 ? -26.100 32.161 -8.535 1.00 68.25 230 LEU A C 1
ATOM 1745 O O . LEU A 1 230 ? -25.734 33.271 -8.924 1.00 68.25 230 LEU A O 1
ATOM 1749 N N . GLN A 1 231 ? -27.240 31.610 -8.968 1.00 70.94 231 GLN A N 1
ATOM 1750 C CA . GLN A 1 231 ? -28.191 32.291 -9.862 1.00 70.94 231 GLN A CA 1
ATOM 1751 C C . GLN A 1 231 ? -29.607 32.291 -9.271 1.00 70.94 231 GLN A C 1
ATOM 1753 O O . GLN A 1 231 ? -30.370 31.330 -9.379 1.00 70.94 231 GLN A O 1
ATOM 1758 N N . GLY A 1 232 ? -29.995 33.416 -8.663 1.00 78.56 232 GLY A N 1
ATOM 1759 C CA . GLY A 1 232 ? -31.318 33.580 -8.056 1.00 78.56 232 GLY A CA 1
ATOM 1760 C C . GLY A 1 232 ? -31.502 32.678 -6.833 1.00 78.56 232 GLY A C 1
ATOM 1761 O O . GLY A 1 232 ? -30.808 32.853 -5.840 1.00 78.56 232 GLY A O 1
ATOM 1762 N N . ASN A 1 233 ? -32.441 31.730 -6.914 1.00 65.38 233 ASN A N 1
ATOM 1763 C CA . ASN A 1 233 ? -32.683 30.720 -5.873 1.00 65.38 233 ASN A CA 1
ATOM 1764 C C . ASN A 1 233 ? -32.033 29.363 -6.203 1.00 65.38 233 ASN A C 1
ATOM 1766 O O . ASN A 1 233 ? -32.355 28.358 -5.574 1.00 65.38 233 ASN A O 1
ATOM 1770 N N . ALA A 1 234 ? -31.191 29.300 -7.235 1.00 57.16 234 ALA A N 1
ATOM 1771 C CA . ALA A 1 234 ? -30.470 28.091 -7.598 1.00 57.16 234 ALA A CA 1
ATOM 1772 C C . ALA A 1 234 ? -28.990 28.241 -7.241 1.00 57.16 234 ALA A C 1
ATOM 1774 O O . ALA A 1 234 ? -28.354 29.239 -7.593 1.00 57.16 234 ALA A O 1
ATOM 1775 N N . VAL A 1 235 ? -28.463 27.228 -6.561 1.00 71.81 235 VAL A N 1
ATOM 1776 C CA . VAL A 1 235 ? -27.031 27.024 -6.359 1.00 71.81 235 VAL A CA 1
ATOM 1777 C C . VAL A 1 235 ? -26.600 25.996 -7.390 1.00 71.81 235 VAL A C 1
ATOM 1779 O O . VAL A 1 235 ? -27.137 24.889 -7.432 1.00 71.81 235 VAL A O 1
ATOM 1782 N N . THR A 1 236 ? -25.690 26.388 -8.268 1.00 67.69 236 THR A N 1
ATOM 1783 C CA . THR A 1 236 ? -25.087 25.478 -9.237 1.00 67.69 236 THR A CA 1
ATOM 1784 C C . THR A 1 236 ? -23.701 25.144 -8.731 1.00 67.69 236 THR A C 1
ATOM 1786 O O . THR A 1 236 ? -22.892 26.053 -8.573 1.00 67.69 236 THR A O 1
ATOM 1789 N N . VAL A 1 237 ? -23.459 23.873 -8.440 1.00 70.25 237 VAL A N 1
ATOM 1790 C CA . VAL A 1 237 ? -22.135 23.366 -8.078 1.00 70.25 237 VAL A CA 1
ATOM 1791 C C . VAL A 1 237 ? -21.618 22.636 -9.305 1.00 70.25 237 VAL A C 1
ATOM 1793 O O . VAL A 1 237 ? -22.230 21.663 -9.757 1.00 70.25 237 VAL A O 1
ATOM 1796 N N . GLU A 1 238 ? -20.565 23.174 -9.904 1.00 59.22 238 GLU A N 1
ATOM 1797 C CA . GLU A 1 238 ? -19.888 22.552 -11.031 1.00 59.22 238 GLU A CA 1
ATOM 1798 C C . GLU A 1 238 ? -18.700 21.774 -10.474 1.00 59.22 238 GLU A C 1
ATOM 1800 O O . GLU A 1 238 ? -17.679 22.339 -10.086 1.00 59.22 238 GLU A O 1
ATOM 1805 N N . ASP A 1 239 ? -18.886 20.461 -10.369 1.00 64.50 239 ASP A N 1
ATOM 1806 C CA . ASP A 1 239 ? -17.804 19.555 -10.022 1.00 64.50 239 ASP A CA 1
ATOM 1807 C C . ASP A 1 239 ? -17.033 19.232 -11.317 1.00 64.50 239 ASP A C 1
ATOM 1809 O O . ASP A 1 239 ? -17.648 18.767 -12.290 1.00 64.50 239 ASP A O 1
ATOM 1813 N N . PRO A 1 240 ? -15.707 19.462 -11.377 1.00 52.91 240 PRO A N 1
ATOM 1814 C CA . PRO A 1 240 ? -14.911 19.192 -12.574 1.00 52.91 240 PRO A CA 1
ATOM 1815 C C . PRO A 1 240 ? -14.907 17.711 -12.996 1.00 52.91 240 PRO A C 1
ATOM 1817 O O . PRO A 1 240 ? -14.503 17.403 -14.122 1.00 52.91 240 PRO A O 1
ATOM 1820 N N . PHE A 1 241 ? -15.359 16.798 -12.131 1.00 50.81 241 PHE A N 1
ATOM 1821 C CA . PHE A 1 241 ? -15.368 15.355 -12.358 1.00 50.81 241 PHE A CA 1
ATOM 1822 C C . PHE A 1 241 ? -16.767 14.779 -12.624 1.00 50.81 241 PHE A C 1
ATOM 1824 O O . PHE A 1 241 ? -16.885 13.865 -13.445 1.00 50.81 241 PHE A O 1
ATOM 1831 N N . GLU A 1 242 ? -17.824 15.308 -11.997 1.00 54.16 242 GLU A N 1
ATOM 1832 C CA . GLU A 1 242 ? -19.199 14.780 -12.140 1.00 54.16 242 GLU A CA 1
ATOM 1833 C C . GLU A 1 242 ? -20.144 15.663 -12.977 1.00 54.16 242 GLU A C 1
ATOM 1835 O O . GLU A 1 242 ? -21.239 15.232 -13.355 1.00 54.16 242 GLU A O 1
ATOM 1840 N N . GLY A 1 243 ? -19.705 16.868 -13.351 1.00 59.91 243 GLY A N 1
ATOM 1841 C CA . GLY A 1 243 ? -20.493 17.822 -14.125 1.00 59.91 243 GLY A CA 1
ATOM 1842 C C . GLY A 1 243 ? -21.374 18.725 -13.257 1.00 59.91 243 GLY A C 1
ATOM 1843 O O . GLY A 1 243 ? -21.188 18.876 -12.053 1.00 59.91 243 GLY A O 1
ATOM 1844 N N . VAL A 1 244 ? -22.333 19.393 -13.899 1.00 56.81 244 VAL A N 1
ATOM 1845 C CA . VAL A 1 244 ? -23.110 20.475 -13.280 1.00 56.81 244 VAL A CA 1
ATOM 1846 C C . VAL A 1 244 ? -24.278 19.926 -12.456 1.00 56.81 244 VAL A C 1
ATOM 1848 O O . VAL A 1 244 ? -25.275 19.462 -13.021 1.00 56.81 244 VAL A O 1
ATOM 1851 N N . THR A 1 245 ? -24.217 20.067 -11.131 1.00 62.28 245 THR A N 1
ATOM 1852 C CA . THR A 1 245 ? -25.344 19.773 -10.234 1.00 62.28 245 THR A CA 1
ATOM 1853 C C . THR A 1 245 ? -26.074 21.062 -9.859 1.00 62.28 245 THR A C 1
ATOM 1855 O O . THR A 1 245 ? -25.512 21.974 -9.257 1.00 62.28 245 THR A O 1
ATOM 1858 N N . VAL A 1 246 ? -27.362 21.150 -10.213 1.00 57.25 246 VAL A N 1
ATOM 1859 C CA . VAL A 1 246 ? -28.207 22.320 -9.915 1.00 57.25 246 VAL A CA 1
ATOM 1860 C C . VAL A 1 246 ? -29.124 22.015 -8.735 1.00 57.25 246 VAL A C 1
ATOM 1862 O O . VAL A 1 246 ? -30.086 21.255 -8.866 1.00 57.25 246 VAL A O 1
ATOM 1865 N N . ILE A 1 247 ? -28.883 22.673 -7.604 1.00 66.31 247 ILE A N 1
ATOM 1866 C CA . ILE A 1 247 ? -29.732 22.608 -6.413 1.00 66.31 247 ILE A CA 1
ATOM 1867 C C . ILE A 1 247 ? -30.671 23.818 -6.431 1.00 66.31 247 ILE A C 1
ATOM 1869 O O . ILE A 1 247 ? -30.238 24.969 -6.363 1.00 66.31 247 ILE A O 1
ATOM 1873 N N . ARG A 1 248 ? -31.981 23.576 -6.550 1.00 55.31 248 ARG A N 1
ATOM 1874 C CA . ARG A 1 248 ? -33.003 24.633 -6.476 1.00 55.31 248 ARG A CA 1
ATOM 1875 C C . ARG A 1 248 ? -33.525 24.754 -5.052 1.00 55.31 248 ARG A C 1
ATOM 1877 O O . ARG A 1 248 ? -34.062 23.792 -4.517 1.00 55.31 248 ARG A O 1
ATOM 1884 N N . ILE A 1 249 ? -33.415 25.949 -4.481 1.00 55.50 249 ILE A N 1
ATOM 1885 C CA . ILE A 1 249 ? -33.969 26.283 -3.170 1.00 55.50 249 ILE A CA 1
ATOM 1886 C C . ILE A 1 249 ? -35.386 26.826 -3.387 1.00 55.50 249 ILE A C 1
ATOM 1888 O O . ILE A 1 249 ? -35.590 28.001 -3.716 1.00 55.50 249 ILE A O 1
ATOM 1892 N N . ASP A 1 250 ? -36.391 25.965 -3.239 1.00 52.03 250 ASP A N 1
ATOM 1893 C CA . ASP A 1 250 ? -37.788 26.389 -3.284 1.00 52.03 250 ASP A CA 1
ATOM 1894 C C . ASP A 1 250 ? -38.173 27.006 -1.937 1.00 52.03 250 ASP A C 1
ATOM 1896 O O . ASP A 1 250 ? -38.377 26.314 -0.947 1.00 52.03 250 ASP A O 1
ATOM 1900 N N . ALA A 1 251 ? -38.305 28.335 -1.891 1.00 49.66 251 ALA A N 1
ATOM 1901 C CA . ALA A 1 251 ? -38.757 29.024 -0.688 1.00 49.66 251 ALA A CA 1
ATOM 1902 C C . ALA A 1 251 ? -40.142 28.503 -0.267 1.00 49.66 251 ALA A C 1
ATOM 1904 O O . ALA A 1 251 ? -41.158 28.803 -0.911 1.00 49.66 251 ALA A O 1
ATOM 1905 N N . ALA A 1 252 ? -40.193 27.746 0.832 1.00 44.72 252 ALA A N 1
ATOM 1906 C CA . ALA A 1 252 ? -41.436 27.280 1.421 1.00 44.72 252 ALA A CA 1
ATOM 1907 C C . ALA A 1 252 ? -42.310 28.496 1.768 1.00 44.72 252 ALA A C 1
ATOM 1909 O O . ALA A 1 252 ? -42.036 29.255 2.699 1.00 44.72 252 ALA A O 1
ATOM 1910 N N . LYS A 1 253 ? -43.379 28.723 0.992 1.00 46.16 253 LYS A N 1
ATOM 1911 C CA . LYS A 1 253 ? -44.362 29.773 1.287 1.00 46.16 253 LYS A CA 1
ATOM 1912 C C . LYS A 1 253 ? -45.066 29.426 2.596 1.00 46.16 253 LYS A C 1
ATOM 1914 O O . LYS A 1 253 ? -46.061 28.701 2.602 1.00 46.16 253 LYS A O 1
ATOM 1919 N N . GLY A 1 254 ? -44.559 29.981 3.694 1.00 45.59 254 GLY A N 1
ATOM 1920 C CA . GLY A 1 254 ? -45.199 29.948 5.000 1.00 45.59 254 GLY A CA 1
ATOM 1921 C C . GLY A 1 254 ? -46.639 30.440 4.888 1.00 45.59 254 GLY A C 1
ATOM 1922 O O . GLY A 1 254 ? -46.911 31.606 4.589 1.00 45.59 254 GLY A O 1
ATOM 1923 N N . LYS A 1 255 ? -47.585 29.526 5.099 1.00 44.28 255 LYS A N 1
ATOM 1924 C CA . LYS A 1 255 ? -49.009 29.835 5.197 1.00 44.28 255 LYS A CA 1
ATOM 1925 C C . LYS A 1 255 ? -49.194 30.590 6.514 1.00 44.28 255 LYS A C 1
ATOM 1927 O O . LYS A 1 255 ? -49.191 29.966 7.571 1.00 44.28 255 LYS A O 1
ATOM 1932 N N . LYS A 1 256 ? -49.285 31.926 6.455 1.00 44.03 256 LYS A N 1
ATOM 1933 C CA . LYS A 1 256 ? -49.586 32.762 7.629 1.00 44.03 256 LYS A CA 1
ATOM 1934 C C . LYS A 1 256 ? -50.833 32.198 8.325 1.00 44.03 256 LYS A C 1
ATOM 1936 O O . LYS A 1 256 ? -51.878 32.083 7.683 1.00 44.03 256 LYS A O 1
ATOM 1941 N N . ARG A 1 257 ? -50.684 31.792 9.587 1.00 42.97 257 ARG A N 1
ATOM 1942 C CA . ARG A 1 257 ? -51.799 31.541 10.507 1.00 42.97 257 ARG A CA 1
ATOM 1943 C C . ARG A 1 257 ? -52.208 32.844 11.168 1.00 42.97 257 ARG A C 1
ATOM 1945 O O . ARG A 1 257 ? -51.298 33.660 11.429 1.00 42.97 257 ARG A O 1
#

Secondary structure (DSSP, 8-state):
-HHHHHHHTT--TTSTTHHHHHHHHHHHHHH--SHHHHHHHHHHHHHHHHHHHHHHHHTT-HHHHHHHHHHHHHHHHHHHHHHHHS-HHHHHHHHHHHHHHHHHHHHHHHHHHHHHHS-------------------------------------PPPP--SSSHHHHHTT-HHHHHHHHHHHHHHHHHHHHHHHHHHHHHHT-TT---HHHHHHHHHHHHHHHT-EEEEETTEEEEEETTTEEEEEE---------

Sequence (257 aa):
LAYYRKQFTVLLPTEDTYALKEMVQTAALQLAETDVERSELKIASAGEKLHEAEELSEQGEVALASEQLQAYSQAVEEVVTAVKELSSEDKVEVVAELLDQRSEDFNTLKAISAVHNTPAVTDVETTTVPVAGSSVAEEAFVATEISGVSAPLTESPLPETGDTAFEKLKQDAKGKLLLKTVLETVAQESTKEVGKAVLEVENNSDFEDKGAMKEKIEDLAEQESLDITLQGNAVTVEDPFEGVTVIRIDAAKGKKR

Solvent-accessible surface area (backbone atoms only — not comparable to full-atom values): 15727 Å² total; per-residue (Å²): 110,74,76,58,51,67,67,53,70,76,61,41,89,90,41,90,64,28,66,56,51,55,49,50,53,53,50,50,54,72,65,41,88,44,74,64,54,34,41,52,52,39,49,52,52,22,53,49,29,44,52,48,17,38,56,27,44,77,72,65,40,53,69,61,15,52,50,26,46,50,51,19,54,52,35,48,54,51,34,57,52,52,49,68,73,43,54,80,71,58,30,54,59,55,50,52,55,50,50,57,51,48,57,54,49,51,54,51,53,51,52,47,52,51,67,74,64,55,74,79,80,77,78,68,77,77,75,80,73,82,88,73,89,78,86,88,83,92,78,83,83,79,86,76,85,84,81,84,84,91,75,90,79,81,88,72,90,76,81,91,78,91,77,69,66,68,64,53,64,78,60,50,61,62,62,60,45,49,54,49,52,50,51,52,46,54,53,49,48,53,54,42,52,56,49,44,58,53,51,58,54,70,73,49,89,78,74,87,51,69,65,64,56,49,52,56,52,52,53,52,26,61,75,69,73,45,52,70,48,80,57,92,57,30,44,32,42,40,41,96,86,84,43,80,45,76,48,73,61,76,80,78,80,76,77,84,127

Foldseek 3Di:
DVVVVVVLLPDAPVDPCVVVVVVVLVVLLVPDPDLLSNLLSLLVVLLSLLVNLLVCLVVVVNVSSVVSVVVSVVSVVVSVVSLVVDDPVSSVVSVVVNVVSVVVSVVSVVSSVVSVPPPPPPPPPPPPDPPDDDDDDDDDDDDDDDDDDDDDDDDDDDDDDDDPPVVVVVPPVVVVVVVVVVVVVVVVVVVVVVVVVVVVVVPPPPPPDPPVVVVVNVVVCVVVVWDWDDDDQWIWTADVPPGIDIDGDDPDPPPDD

Nearest PDB structures (foldseek):
  3k1s-assembly1_A  TM=7.114E-01  e=5.035E-01  Bacillus anthracis
  1vcs-assembly1_A  TM=5.909E-01  e=8.699E+00  Mus musculus
  2x3w-assembly2_C-2  TM=3.594E-01  e=9.220E+00  Mus musculus